Protein AF-A0A9D9XPL1-F1 (afdb_monomer)

Secondary structure (DSSP, 8-state):
--EEEEEEE--GGG-EEEEEEEE-TT-BTTSSS-SSSSEE-SSSEEEEEEEEEEE---EEEEEEE-TTS-EEEEEEEPPEEEEEE-SS-BSEEEEEEESSS-EEEEEEEEEEEEEEEEEE--TTSSS-EEEEEEEEESSEEEEEEEE-S-GGGEEEETTEEEE-----PEE--SS-EEE-TT--EEEEE-S--TT--TT-EEEEESPPPBTTB-HHHHSSEEEEEE-SSSEEEEE-SS--SS-EEE--S--EEEE-----EEEEEEEEEEE-S-EEEE--S--SEEEEEEEESSTT-EEEEEEEEE---

Solvent-accessible surface area (backbone atoms only — not comparable to full-atom values): 15849 Å² total; per-residue (Å²): 101,72,49,81,48,79,40,58,46,70,27,27,86,77,45,63,66,42,71,64,44,64,52,44,55,82,46,50,67,58,81,75,80,58,99,57,79,65,39,69,44,69,73,31,14,26,19,40,25,33,32,18,85,40,80,25,74,36,40,28,44,41,32,26,20,27,72,56,66,49,80,46,75,45,81,40,67,39,17,58,57,37,75,32,71,49,90,61,47,32,20,28,44,63,47,37,29,36,70,72,38,63,40,53,52,3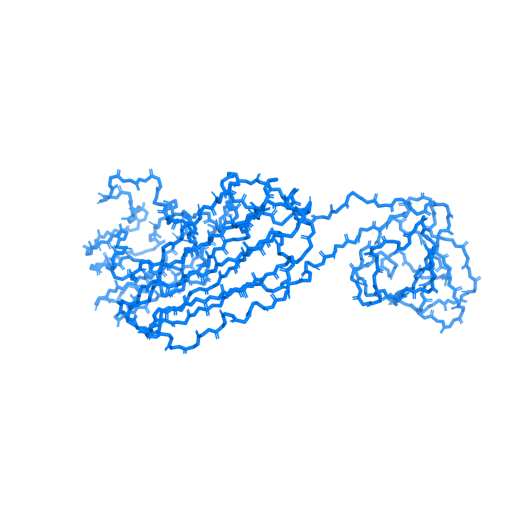3,30,31,28,35,33,49,40,34,37,34,63,56,45,77,49,74,74,87,39,92,70,38,43,42,37,39,40,37,45,39,42,53,39,28,29,39,40,36,34,30,25,66,54,76,66,82,54,37,48,73,52,79,102,34,46,30,79,53,83,61,62,78,70,42,72,37,44,70,38,29,34,36,3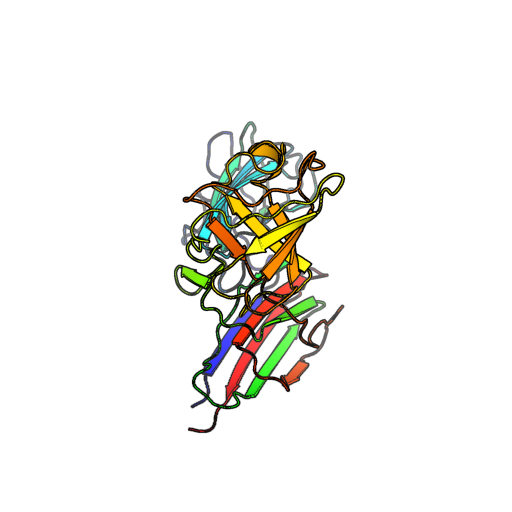6,37,55,78,32,34,54,34,39,36,45,39,90,56,37,83,94,65,54,66,67,43,52,33,36,36,39,59,37,41,61,37,22,82,28,50,34,81,32,57,39,38,78,35,51,32,41,65,75,49,69,36,31,34,31,34,66,42,74,46,56,16,76,28,73,33,74,25,18,44,65,64,21,27,41,33,54,53,84,71,74,70,66,43,76,43,100,46,67,39,78,66,34,60,56,65,47,77,45,73,53,91,55,73,58,32,28,38,29,36,43,40,35,38,82,41,92,61,14,31,39,37,40,37,41,38,40,38,39,82,125

Structure (mmCIF, N/CA/C/O backbone):
data_AF-A0A9D9XPL1-F1
#
_entry.id   AF-A0A9D9XPL1-F1
#
loop_
_atom_site.group_PDB
_atom_site.id
_atom_site.type_symbol
_atom_site.label_atom_id
_atom_site.label_alt_id
_atom_site.label_comp_id
_atom_site.label_asym_id
_atom_site.label_entity_id
_atom_site.label_seq_id
_atom_site.pdbx_PDB_ins_code
_atom_site.Cartn_x
_atom_site.Cartn_y
_atom_site.Cartn_z
_atom_site.occupancy
_atom_site.B_iso_or_equiv
_atom_site.auth_seq_id
_atom_site.auth_comp_id
_atom_site.auth_asym_id
_atom_site.auth_atom_id
_atom_site.pdbx_PDB_model_num
ATOM 1 N N . MET A 1 1 ? 25.646 -10.660 14.979 1.00 66.81 1 MET A N 1
ATOM 2 C CA . MET A 1 1 ? 24.755 -10.094 16.027 1.00 66.81 1 MET A CA 1
ATOM 3 C C . MET A 1 1 ? 23.323 -10.229 15.547 1.00 66.81 1 MET A C 1
ATOM 5 O O . MET A 1 1 ? 23.100 -10.023 14.360 1.00 66.81 1 MET A O 1
ATOM 9 N N . ALA A 1 2 ? 22.382 -10.589 16.422 1.00 79.19 2 ALA A N 1
ATOM 10 C CA . ALA A 1 2 ? 20.974 -10.707 16.048 1.00 79.19 2 ALA A CA 1
ATOM 11 C C . ALA A 1 2 ? 20.216 -9.400 16.334 1.00 79.19 2 ALA A C 1
ATOM 13 O O . ALA A 1 2 ? 20.458 -8.765 17.360 1.00 79.19 2 ALA A O 1
ATOM 14 N N . ARG A 1 3 ? 19.302 -9.005 15.442 1.00 85.81 3 ARG A N 1
ATOM 15 C CA . ARG A 1 3 ? 18.393 -7.862 15.637 1.00 85.81 3 ARG A CA 1
ATOM 16 C C . ARG A 1 3 ? 16.972 -8.387 15.807 1.00 85.81 3 ARG A C 1
ATOM 18 O O . ARG A 1 3 ? 16.485 -9.101 14.934 1.00 85.81 3 ARG A O 1
ATOM 25 N N . LEU A 1 4 ? 16.329 -8.014 16.912 1.00 87.00 4 LEU A N 1
ATOM 26 C CA . LEU A 1 4 ? 14.915 -8.279 17.169 1.00 87.00 4 LEU A CA 1
ATOM 27 C C . LEU A 1 4 ? 14.095 -7.025 16.861 1.00 87.00 4 LEU A C 1
ATOM 29 O O . LEU A 1 4 ? 14.448 -5.930 17.297 1.00 87.00 4 LEU A O 1
ATOM 33 N N . ILE A 1 5 ? 13.003 -7.195 16.124 1.00 88.62 5 ILE A N 1
ATOM 34 C CA . ILE A 1 5 ? 12.005 -6.157 15.859 1.00 88.62 5 ILE A CA 1
ATOM 35 C C . ILE A 1 5 ? 10.653 -6.733 16.268 1.00 88.62 5 ILE A C 1
ATOM 37 O O . ILE A 1 5 ? 10.295 -7.813 15.806 1.00 88.62 5 ILE A O 1
ATOM 41 N N . SER A 1 6 ? 9.916 -6.030 17.126 1.00 89.19 6 SER A N 1
ATOM 42 C CA . SER A 1 6 ? 8.613 -6.478 17.623 1.00 89.19 6 SER A CA 1
ATOM 43 C C . SER A 1 6 ? 7.533 -5.487 17.215 1.00 89.19 6 SER A C 1
ATOM 45 O O . SER A 1 6 ? 7.649 -4.299 17.503 1.00 89.19 6 SER A O 1
ATOM 47 N N . LEU A 1 7 ? 6.475 -5.985 16.581 1.00 88.44 7 LEU A N 1
ATOM 48 C CA . LEU A 1 7 ? 5.258 -5.233 16.294 1.00 88.44 7 LEU A CA 1
ATOM 49 C C . LEU A 1 7 ? 4.102 -5.834 17.082 1.00 88.44 7 LEU A C 1
ATOM 51 O O . LEU A 1 7 ? 4.024 -7.055 17.217 1.00 88.44 7 LEU A O 1
ATOM 55 N N . SER A 1 8 ? 3.182 -4.989 17.535 1.00 88.94 8 SER A N 1
ATOM 56 C CA . SER A 1 8 ? 2.002 -5.423 18.279 1.00 88.94 8 SER A CA 1
ATOM 57 C C . SER A 1 8 ? 0.742 -4.821 17.674 1.00 88.94 8 SER A C 1
ATOM 59 O O . SER A 1 8 ? 0.581 -3.604 17.632 1.00 88.94 8 SER A O 1
ATOM 61 N N . PHE A 1 9 ? -0.164 -5.692 17.258 1.00 88.00 9 PHE A N 1
ATOM 62 C CA . PHE A 1 9 ? -1.551 -5.396 16.964 1.00 88.00 9 PHE A CA 1
ATOM 63 C C . PHE A 1 9 ? -2.380 -5.756 18.202 1.00 88.00 9 PHE A C 1
ATOM 65 O O . PHE A 1 9 ? -2.567 -6.931 18.514 1.00 88.00 9 PHE A O 1
ATOM 72 N N . LEU A 1 10 ? -2.836 -4.744 18.939 1.00 85.62 10 LEU A N 1
ATOM 73 C CA . LEU A 1 10 ? -3.762 -4.914 20.059 1.00 85.62 10 LEU A CA 1
ATOM 74 C C . LEU A 1 10 ? -5.222 -4.962 19.572 1.00 85.62 10 LEU A C 1
ATOM 76 O O . LEU A 1 10 ? -5.498 -4.422 18.491 1.00 85.62 10 LEU A O 1
ATOM 80 N N . PRO A 1 11 ? -6.140 -5.565 20.349 1.00 80.31 11 PRO A N 1
ATOM 81 C CA . PRO A 1 11 ? -7.559 -5.592 20.015 1.00 80.31 11 PRO A CA 1
ATOM 82 C C . PRO A 1 11 ? -8.150 -4.189 19.864 1.00 80.31 11 PRO A C 1
ATOM 84 O O . PRO A 1 11 ? -7.800 -3.290 20.635 1.00 80.31 11 PRO A O 1
ATOM 87 N N . SER A 1 12 ? -9.077 -4.037 18.918 1.00 68.81 12 SER A N 1
ATOM 88 C CA . SER A 1 12 ? -9.796 -2.793 18.611 1.00 68.81 12 SER A CA 1
ATOM 89 C C . SER A 1 12 ? -10.396 -2.130 19.856 1.00 68.81 12 SER A C 1
ATOM 91 O O . SER A 1 12 ? -10.159 -0.946 20.100 1.00 68.81 12 SER A O 1
ATOM 93 N N . ASP A 1 13 ? -11.027 -2.927 20.722 1.00 59.16 13 ASP A N 1
ATOM 94 C CA . ASP A 1 13 ? -11.700 -2.470 21.949 1.00 59.16 13 ASP A CA 1
ATOM 95 C C . ASP A 1 13 ? -10.752 -1.969 23.054 1.00 59.16 13 ASP A C 1
ATOM 97 O O . ASP A 1 13 ? -11.192 -1.382 24.041 1.00 59.16 13 ASP A O 1
ATOM 101 N N . THR A 1 14 ? -9.441 -2.201 22.927 1.00 55.34 14 THR A N 1
ATOM 102 C CA . THR A 1 14 ? -8.451 -1.805 23.950 1.00 55.34 14 THR A CA 1
ATOM 103 C C . THR A 1 14 ? -7.756 -0.480 23.651 1.00 55.34 14 THR A C 1
ATOM 105 O O . THR A 1 14 ? -7.075 0.060 24.522 1.00 55.34 14 THR A O 1
ATOM 108 N N . GLN A 1 15 ? -7.930 0.071 22.446 1.00 65.44 15 GLN A N 1
ATOM 109 C CA . GLN A 1 15 ? -7.384 1.373 22.056 1.00 65.44 15 GLN A CA 1
ATOM 110 C C . GLN A 1 15 ? -8.519 2.374 21.843 1.00 65.44 15 GLN A C 1
ATOM 112 O O . GLN A 1 15 ? -8.726 2.882 20.743 1.00 65.44 15 GLN A O 1
ATOM 117 N N . LEU A 1 16 ? -9.274 2.627 22.912 1.00 71.38 16 LEU A N 1
ATOM 118 C CA . LEU A 1 16 ? -10.270 3.694 22.969 1.00 71.38 16 LEU A CA 1
ATOM 119 C C . LEU A 1 16 ? -9.561 5.052 22.940 1.00 71.38 16 LEU A C 1
ATOM 121 O O . LEU A 1 16 ? -8.743 5.356 23.807 1.00 71.38 16 LEU A O 1
ATOM 125 N N . LEU A 1 17 ? -9.887 5.865 21.938 1.00 76.69 17 LEU A N 1
ATOM 126 C CA . LEU A 1 17 ? -9.421 7.246 21.820 1.00 76.69 17 LEU A CA 1
ATOM 127 C C . LEU A 1 17 ? -10.316 8.188 22.635 1.00 76.69 17 LEU A C 1
ATOM 129 O O . LEU A 1 17 ? -9.829 9.148 23.229 1.00 76.69 17 LEU A O 1
ATOM 133 N N . ALA A 1 18 ? -11.619 7.905 22.669 1.00 79.38 18 ALA A N 1
ATOM 134 C CA . ALA A 1 18 ? -12.603 8.591 23.495 1.00 79.38 18 ALA A CA 1
ATOM 135 C C . ALA A 1 18 ? -13.774 7.644 23.793 1.00 79.38 18 ALA A C 1
ATOM 137 O O . ALA A 1 18 ? -14.140 6.835 22.945 1.00 79.38 18 ALA A O 1
ATOM 138 N N . SER A 1 19 ? -14.375 7.752 24.976 1.00 82.06 19 SER A N 1
ATOM 139 C CA . SER A 1 19 ? -15.518 6.930 25.385 1.00 82.06 19 SER A CA 1
ATOM 140 C C . SER A 1 19 ? -16.625 7.818 25.928 1.00 82.06 19 SER A C 1
ATOM 142 O O . SER A 1 19 ? -16.340 8.721 26.713 1.00 82.06 19 SER A O 1
ATOM 144 N N . GLU A 1 20 ? -17.864 7.533 25.520 1.00 81.00 20 GLU A N 1
ATOM 145 C CA . GLU A 1 20 ? -19.089 8.194 25.999 1.00 81.00 20 GLU A CA 1
ATOM 146 C C . GLU A 1 20 ? -19.027 9.730 25.927 1.00 81.00 20 GLU A C 1
ATOM 148 O O . GLU A 1 20 ? -19.534 10.450 26.788 1.00 81.00 20 GLU A O 1
ATOM 153 N N . VAL A 1 21 ? -18.385 10.259 24.884 1.00 82.12 21 VAL A N 1
ATOM 154 C CA . VAL A 1 21 ? -18.263 11.704 24.688 1.00 82.12 21 VAL A CA 1
ATOM 155 C C . VAL A 1 21 ? -19.546 12.273 24.099 1.00 82.12 21 VAL A C 1
ATOM 157 O O . VAL A 1 21 ? -20.186 11.680 23.229 1.00 82.12 21 VAL A O 1
ATOM 160 N N . SER A 1 22 ? -19.909 13.451 24.594 1.00 83.69 22 SER A N 1
ATOM 161 C CA . SER A 1 22 ? -21.023 14.250 24.095 1.00 83.69 22 SER A CA 1
ATOM 162 C C . SER A 1 22 ? -20.533 15.666 23.827 1.00 83.69 22 SER A C 1
ATOM 164 O O . SER A 1 22 ? -19.669 16.170 24.549 1.00 83.69 22 SER A O 1
ATOM 166 N N . GLY A 1 23 ? -21.072 16.318 22.808 1.00 79.62 23 GLY A N 1
ATOM 167 C CA . GLY A 1 23 ? -20.654 17.664 22.438 1.00 79.62 23 GLY A CA 1
ATOM 168 C C . GLY A 1 23 ? -21.496 18.246 21.318 1.00 79.62 23 GLY A C 1
ATOM 169 O O . GLY A 1 23 ? -22.445 17.616 20.863 1.00 79.62 23 GLY A O 1
ATOM 170 N N . SER A 1 24 ? -21.134 19.456 20.900 1.00 71.38 24 SER A N 1
ATOM 171 C CA . SER A 1 24 ? -21.801 20.232 19.853 1.00 71.38 24 SER A CA 1
ATOM 172 C C . SER A 1 24 ? -20.835 20.623 18.728 1.00 71.38 24 SER A C 1
ATOM 174 O O . SER A 1 24 ? -19.635 20.334 18.799 1.00 71.38 24 SER A O 1
ATOM 176 N N . SER A 1 25 ? -21.369 21.246 17.670 1.00 68.69 25 SER A N 1
ATOM 177 C CA . SER A 1 25 ? -20.612 21.719 16.496 1.00 68.69 25 SER A CA 1
ATOM 178 C C . SER A 1 25 ? -19.342 22.493 16.881 1.00 68.69 25 SER A C 1
ATOM 180 O O . SER A 1 25 ? -19.341 23.258 17.844 1.00 68.69 25 SER A O 1
ATOM 182 N N . ASP A 1 26 ? -18.273 22.309 16.101 1.00 65.62 26 ASP A N 1
ATOM 183 C CA . ASP A 1 26 ? -16.968 22.985 16.224 1.00 65.62 26 ASP A CA 1
ATOM 184 C C . ASP A 1 26 ? -16.177 22.730 17.521 1.00 65.62 26 ASP A C 1
ATOM 186 O O . ASP A 1 26 ? -15.115 23.325 17.725 1.00 65.62 26 ASP A O 1
ATOM 190 N N . ILE A 1 27 ? -16.620 21.800 18.378 1.00 62.69 27 ILE A N 1
ATOM 191 C CA . ILE A 1 27 ? -15.817 21.327 19.510 1.00 62.69 27 ILE A CA 1
ATOM 192 C C . ILE A 1 27 ? -15.079 20.037 19.112 1.00 62.69 27 ILE A C 1
ATOM 194 O O . ILE A 1 27 ? -15.717 19.023 18.807 1.00 62.69 27 ILE A O 1
ATOM 198 N N . PRO A 1 28 ? -13.733 20.025 19.124 1.00 64.12 28 PRO A N 1
ATOM 199 C CA . PRO A 1 28 ? -12.956 18.827 18.827 1.00 64.12 28 PRO A CA 1
ATOM 200 C C . PRO A 1 28 ? -13.217 17.720 19.858 1.00 64.12 28 PRO A C 1
ATOM 202 O O . PRO A 1 28 ? -12.931 17.879 21.044 1.00 64.12 28 PRO A O 1
ATOM 205 N N . VAL A 1 29 ? -13.699 16.568 19.382 1.00 69.44 29 VAL A N 1
ATOM 206 C CA . VAL A 1 29 ? -14.117 15.409 20.191 1.00 69.44 29 VAL A CA 1
ATOM 207 C C . VAL A 1 29 ? -12.955 14.838 21.015 1.00 69.44 29 VAL A C 1
ATOM 209 O O . VAL A 1 29 ? -13.127 14.439 22.163 1.00 69.44 29 VAL A O 1
ATOM 212 N N . ILE A 1 30 ? -11.744 14.825 20.445 1.00 61.34 30 ILE A N 1
ATOM 213 C CA . ILE A 1 30 ? -10.556 14.190 21.049 1.00 61.34 30 ILE A CA 1
ATOM 214 C C . ILE A 1 30 ? -9.681 15.169 21.858 1.00 61.34 30 ILE A C 1
ATOM 216 O O . ILE A 1 30 ? -8.801 14.736 22.597 1.00 61.34 30 ILE A O 1
ATOM 220 N N . LEU A 1 31 ? -9.948 16.481 21.834 1.00 54.22 31 LEU A N 1
ATOM 221 C CA . LEU A 1 31 ? -9.204 17.437 22.676 1.00 54.22 31 LEU A CA 1
ATOM 222 C C . LEU A 1 31 ? -9.684 17.464 24.138 1.00 54.22 31 LEU A C 1
ATOM 224 O O . LEU A 1 31 ? -9.012 18.052 24.981 1.00 54.22 31 LEU A O 1
ATOM 228 N N . ALA A 1 32 ? -10.815 16.827 24.458 1.00 47.34 32 ALA A N 1
ATOM 229 C CA . ALA A 1 32 ? -11.436 16.978 25.770 1.00 47.34 32 ALA A CA 1
ATOM 230 C C . ALA A 1 32 ? -10.943 15.995 26.852 1.00 47.34 32 ALA A C 1
ATOM 232 O O . ALA A 1 32 ? -11.032 16.352 28.021 1.00 47.34 32 ALA A O 1
ATOM 233 N N . ASN A 1 33 ? -10.435 14.791 26.523 1.00 47.62 33 ASN A N 1
ATOM 234 C CA . ASN A 1 33 ? -10.360 13.713 27.534 1.00 47.62 33 ASN A CA 1
ATOM 235 C C . ASN A 1 33 ? -9.172 12.718 27.493 1.00 47.62 33 ASN A C 1
ATOM 237 O O . ASN A 1 33 ? -9.220 11.729 28.222 1.00 47.62 33 ASN A O 1
ATOM 241 N N . SER A 1 34 ? -8.084 12.930 26.737 1.00 47.31 34 SER A N 1
ATOM 242 C CA . SER A 1 34 ? -6.899 12.044 26.845 1.00 47.31 34 SER A CA 1
ATOM 243 C C . SER A 1 34 ? -5.570 12.801 26.974 1.00 47.31 34 SER A C 1
ATOM 245 O O . SER A 1 34 ? -5.318 13.799 26.307 1.00 47.31 34 SER A O 1
ATOM 247 N N . ALA A 1 35 ? -4.703 12.329 27.878 1.00 46.66 35 ALA A N 1
ATOM 248 C CA . ALA A 1 35 ? -3.455 12.986 28.285 1.00 46.66 35 ALA A CA 1
ATOM 249 C C . ALA A 1 35 ? -2.285 12.822 27.287 1.00 46.66 35 ALA A C 1
ATOM 251 O O . ALA A 1 35 ? -1.136 13.107 27.622 1.00 46.66 35 ALA A O 1
ATOM 252 N N . SER A 1 36 ? -2.523 12.313 26.077 1.00 58.75 36 SER A N 1
ATOM 253 C CA . SER A 1 36 ? -1.469 12.045 25.090 1.00 58.75 36 SER A CA 1
ATOM 254 C C . SER A 1 36 ? -1.965 12.394 23.693 1.00 58.75 36 SER A C 1
ATOM 256 O O . SER A 1 36 ? -2.464 11.548 22.958 1.00 58.75 36 SER A O 1
ATOM 258 N N . TYR A 1 37 ? -1.848 13.680 23.372 1.00 66.44 37 TYR A N 1
ATOM 259 C CA . TYR A 1 37 ? -2.188 14.252 22.079 1.00 66.44 37 TYR A CA 1
ATOM 260 C C . TYR A 1 37 ? -0.914 14.773 21.388 1.00 66.44 37 TYR A C 1
ATOM 262 O O . TYR A 1 37 ? -0.142 15.484 22.041 1.00 66.44 37 TYR A O 1
ATOM 270 N N . PRO A 1 38 ? -0.680 14.485 20.093 1.00 78.31 38 PRO A N 1
ATOM 271 C CA . PRO A 1 38 ? -1.492 13.638 19.211 1.00 78.31 38 PRO A CA 1
ATOM 272 C C . PRO A 1 38 ? -1.496 12.170 19.662 1.00 78.31 38 PRO A C 1
ATOM 274 O O . PRO A 1 38 ? -0.532 11.700 20.269 1.00 78.31 38 PRO A O 1
ATOM 277 N N . PHE A 1 39 ? -2.574 11.443 19.355 1.00 83.94 39 PHE A N 1
ATOM 278 C CA . PHE A 1 39 ? -2.635 10.008 19.633 1.00 83.94 39 PHE A CA 1
ATOM 279 C C . PHE A 1 39 ? -1.799 9.261 18.592 1.00 83.94 39 PHE A C 1
ATOM 281 O O . PHE A 1 39 ? -1.938 9.506 17.392 1.00 83.94 39 PHE A O 1
ATOM 288 N N . VAL A 1 40 ? -0.939 8.344 19.035 1.00 86.62 40 VAL A N 1
ATOM 289 C CA . VAL A 1 40 ? -0.036 7.582 18.163 1.00 86.62 40 VAL A CA 1
ATOM 290 C C . VAL A 1 40 ? -0.350 6.100 18.286 1.00 86.62 40 VAL A C 1
ATOM 292 O O . VAL A 1 40 ? -0.293 5.543 19.381 1.00 86.62 40 VAL A O 1
ATOM 295 N N . PHE A 1 41 ? -0.615 5.449 17.157 1.00 85.50 41 PHE A N 1
ATOM 296 C CA . PHE A 1 41 ? -0.683 3.999 17.082 1.00 85.50 41 PHE A CA 1
ATOM 297 C C . PHE A 1 41 ? 0.737 3.431 16.996 1.00 85.50 41 PHE A C 1
ATOM 299 O O . PHE A 1 41 ? 1.423 3.617 15.990 1.00 85.50 41 PHE A O 1
ATOM 306 N N . PRO A 1 42 ? 1.239 2.737 18.030 1.00 79.12 42 PRO A N 1
ATOM 307 C CA . PRO A 1 42 ? 2.589 2.205 17.974 1.00 79.12 42 PRO A CA 1
ATOM 308 C C . PRO A 1 42 ? 2.669 1.103 16.911 1.00 79.12 42 PRO A C 1
ATOM 310 O O . PRO A 1 42 ? 1.926 0.123 16.957 1.00 79.12 42 PRO A O 1
ATOM 313 N N . ASN A 1 43 ? 3.639 1.228 16.003 1.00 80.81 43 ASN A N 1
ATOM 314 C CA . ASN A 1 43 ? 4.058 0.225 15.013 1.00 80.81 43 ASN A CA 1
ATOM 315 C C . ASN A 1 43 ? 3.117 -0.037 13.824 1.00 80.81 43 ASN A C 1
ATOM 317 O O . ASN A 1 43 ? 3.601 -0.539 12.809 1.00 80.81 43 ASN A O 1
ATOM 321 N N . MET A 1 44 ? 1.816 0.250 13.928 1.00 88.06 44 MET A N 1
ATOM 322 C CA . MET A 1 44 ? 0.839 -0.053 12.875 1.00 88.06 44 MET A CA 1
ATOM 323 C C . MET A 1 44 ? -0.169 1.081 12.707 1.00 88.06 44 MET A C 1
ATOM 325 O O . MET A 1 44 ? -0.808 1.462 13.683 1.00 88.06 44 MET A O 1
ATOM 329 N N . ALA A 1 45 ? -0.374 1.554 11.477 1.00 90.62 45 ALA A N 1
ATOM 330 C CA . ALA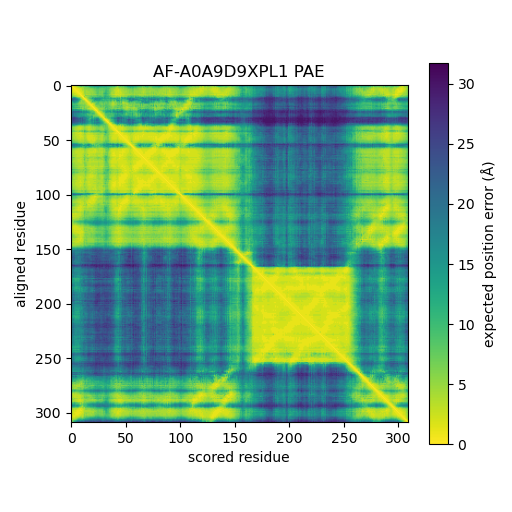 A 1 45 ? -1.505 2.420 11.168 1.00 90.62 45 ALA A CA 1
ATOM 331 C C . ALA A 1 45 ? -2.812 1.629 11.280 1.00 90.62 45 ALA A C 1
ATOM 333 O O . ALA A 1 45 ? -2.836 0.439 10.968 1.00 90.62 45 ALA A O 1
ATOM 334 N N . ARG A 1 46 ? -3.886 2.273 11.739 1.00 90.81 46 ARG A N 1
ATOM 335 C CA . ARG A 1 46 ? -5.189 1.653 12.010 1.00 90.81 46 ARG A CA 1
ATOM 336 C C . ARG A 1 46 ? -6.317 2.429 11.354 1.00 90.81 46 ARG A C 1
ATOM 338 O O . ARG A 1 46 ? -6.285 3.655 11.316 1.00 90.81 46 ARG A O 1
ATOM 345 N N . SER A 1 47 ? -7.347 1.723 10.900 1.00 91.81 47 SER A N 1
ATOM 346 C CA . SER A 1 47 ? -8.665 2.342 10.701 1.00 91.81 47 SER A CA 1
ATOM 347 C C . SER A 1 47 ? -9.202 2.893 12.029 1.00 91.81 47 SER A C 1
ATOM 349 O O . SER A 1 47 ? -8.814 2.409 13.093 1.00 91.81 47 SER A O 1
ATOM 351 N N . ILE A 1 48 ? -10.119 3.851 11.981 1.00 91.94 48 ILE A N 1
ATOM 352 C CA . ILE A 1 48 ? -10.821 4.414 13.138 1.00 91.94 48 ILE A CA 1
ATOM 353 C C . ILE A 1 48 ? -12.264 3.937 13.118 1.00 91.94 48 ILE A C 1
ATOM 355 O O . ILE A 1 48 ? -12.894 3.915 12.065 1.00 91.94 48 ILE A O 1
ATOM 359 N N . THR A 1 49 ? -12.794 3.577 14.281 1.00 92.12 49 THR A N 1
ATOM 360 C CA . THR A 1 49 ? -14.205 3.228 14.452 1.00 92.12 49 THR A CA 1
ATOM 361 C C . THR A 1 49 ? -14.902 4.259 15.314 1.00 92.12 49 THR A C 1
ATOM 363 O O . THR A 1 49 ? -14.358 4.688 16.333 1.00 92.12 49 THR A O 1
ATOM 366 N N . MET A 1 50 ? -16.128 4.610 14.941 1.00 91.19 50 MET A N 1
ATOM 367 C CA . MET A 1 50 ? -17.036 5.367 15.796 1.00 91.19 50 MET A CA 1
ATOM 368 C C . MET A 1 50 ? -18.303 4.560 16.017 1.00 91.19 50 MET A C 1
ATOM 370 O O . MET A 1 50 ? -18.853 3.999 15.074 1.00 91.19 50 MET A O 1
ATOM 374 N N . SER A 1 51 ? -18.766 4.507 17.258 1.00 91.06 51 SER A N 1
ATOM 375 C CA . SER A 1 51 ? -20.026 3.865 17.621 1.00 91.06 51 SER A CA 1
ATOM 376 C C . SER A 1 51 ? -20.827 4.775 18.537 1.00 91.06 51 SER A C 1
ATOM 378 O O . SER A 1 51 ? -20.262 5.532 19.325 1.00 91.06 51 SER A O 1
ATOM 380 N N . SER A 1 52 ? -22.146 4.735 18.408 1.00 89.56 52 SER A N 1
ATOM 381 C CA . SER A 1 52 ? -23.059 5.387 19.341 1.00 89.56 52 SER A CA 1
ATOM 382 C C . SER A 1 52 ? -24.383 4.628 19.352 1.00 89.56 52 SER A C 1
ATOM 384 O O . SER A 1 52 ? -24.812 4.173 18.288 1.00 89.56 52 SER A O 1
ATOM 386 N N . PRO A 1 53 ? -25.033 4.480 20.521 1.00 86.44 53 PRO A N 1
ATOM 387 C CA . PRO A 1 53 ? -26.406 3.987 20.596 1.00 86.44 53 PRO A CA 1
ATOM 388 C C . PRO A 1 53 ? -27.430 5.004 20.062 1.00 86.44 53 PRO A C 1
ATOM 390 O O . PRO A 1 53 ? -28.577 4.636 19.819 1.00 86.44 53 PRO A O 1
ATOM 393 N N . ASP A 1 54 ? -27.030 6.266 19.885 1.00 82.81 54 ASP A N 1
ATOM 394 C CA . ASP A 1 54 ? -27.889 7.348 19.416 1.00 82.81 54 ASP A CA 1
ATOM 395 C C . ASP A 1 54 ? -27.720 7.592 17.905 1.00 82.81 54 ASP A C 1
ATOM 397 O O . ASP A 1 54 ? -26.773 7.128 17.258 1.00 82.81 54 ASP A O 1
ATOM 401 N N . ASN A 1 55 ? -28.654 8.350 17.330 1.00 74.81 55 ASN A N 1
ATOM 402 C CA . ASN A 1 55 ? -28.616 8.742 15.924 1.00 74.81 55 ASN A CA 1
ATOM 403 C C . ASN A 1 55 ? -27.661 9.930 15.723 1.00 74.81 55 ASN A C 1
ATOM 405 O O . ASN A 1 55 ? -28.101 11.078 15.656 1.00 74.81 55 ASN A O 1
ATOM 409 N N . ASN A 1 56 ? -26.362 9.662 15.596 1.00 75.56 56 ASN A N 1
ATOM 410 C CA . ASN A 1 56 ? -25.354 10.668 15.263 1.00 75.56 56 ASN A CA 1
ATOM 411 C C . ASN A 1 56 ? -25.053 10.653 13.752 1.00 75.56 56 ASN A C 1
ATOM 413 O O . ASN A 1 56 ? -23.939 10.351 13.333 1.00 75.56 56 ASN A O 1
ATOM 417 N N . ASP A 1 57 ? -26.034 11.033 12.923 1.00 79.69 57 ASP A N 1
ATOM 418 C CA . ASP A 1 57 ? -25.881 11.181 11.457 1.00 79.69 57 ASP A CA 1
ATOM 419 C C . ASP A 1 57 ? -24.953 12.352 11.040 1.00 79.69 57 ASP A C 1
ATOM 421 O O . ASP A 1 57 ? -24.853 12.703 9.861 1.00 79.69 57 ASP A O 1
ATOM 425 N N . SER A 1 58 ? -24.280 12.994 11.996 1.00 85.88 58 SER A N 1
ATOM 426 C CA . SER A 1 58 ? -23.334 14.088 11.775 1.00 85.88 58 SER A CA 1
ATOM 427 C C . SER A 1 58 ? -22.111 13.603 11.016 1.00 85.88 58 SER A C 1
ATOM 429 O O . SER A 1 58 ? -21.569 12.545 11.309 1.00 85.88 58 SER A O 1
ATOM 431 N N . ASN A 1 59 ? -21.585 14.418 10.109 1.00 91.00 59 ASN A N 1
ATOM 432 C CA . ASN A 1 59 ? -20.272 14.146 9.537 1.00 91.00 59 ASN A CA 1
ATOM 433 C C . ASN A 1 59 ? -19.165 14.550 10.518 1.00 91.00 59 ASN A C 1
ATOM 435 O O . ASN A 1 59 ? -19.237 15.615 11.129 1.00 91.00 59 ASN A O 1
ATOM 439 N N . PHE A 1 60 ? -18.119 13.736 10.608 1.00 91.38 60 PHE A N 1
ATOM 440 C CA . PHE A 1 60 ? -16.916 13.999 11.387 1.00 91.38 60 PHE A CA 1
ATOM 441 C C . PHE A 1 60 ? -15.721 14.163 10.454 1.00 91.38 60 PHE A C 1
ATOM 443 O O . PHE A 1 60 ? -15.521 13.327 9.574 1.00 91.38 60 PHE A O 1
ATOM 450 N N . LEU A 1 61 ? -14.899 15.200 10.649 1.00 92.31 61 LEU A N 1
ATOM 451 C CA . LEU A 1 61 ? -13.585 15.246 10.008 1.00 92.31 61 LEU A CA 1
ATOM 452 C C . LEU A 1 61 ? -12.549 14.588 10.915 1.00 92.31 61 LEU A C 1
ATOM 454 O O . LEU A 1 61 ? -12.349 15.024 12.047 1.00 92.31 61 LEU A O 1
ATOM 458 N N . ILE A 1 62 ? -11.865 13.583 10.381 1.00 92.69 62 ILE A N 1
ATOM 459 C CA . ILE A 1 62 ? -10.714 12.916 10.979 1.00 92.69 62 ILE A CA 1
ATOM 460 C C . ILE A 1 62 ? -9.454 13.429 10.282 1.00 92.69 62 ILE A C 1
ATOM 462 O O . ILE A 1 62 ? -9.289 13.255 9.074 1.00 92.69 62 ILE A O 1
ATOM 466 N N . SER A 1 63 ? -8.551 14.029 11.047 1.00 91.81 63 SER A N 1
ATOM 467 C CA . SER A 1 63 ? -7.255 14.522 10.589 1.00 91.81 63 SER A CA 1
ATOM 468 C C . SER A 1 63 ? -6.132 13.784 11.294 1.00 91.81 63 SER A C 1
ATOM 470 O O . SER A 1 63 ? -6.150 13.612 12.513 1.00 91.81 63 SER A O 1
ATOM 472 N N . GLY A 1 64 ? -5.106 13.393 10.552 1.00 91.12 64 GLY A N 1
ATOM 473 C CA . GLY A 1 64 ? -3.983 12.660 11.115 1.00 91.12 64 GLY A CA 1
ATOM 474 C C . GLY A 1 64 ? -2.866 12.446 10.114 1.00 91.12 64 GLY A C 1
ATOM 475 O O . GLY A 1 64 ? -2.809 13.115 9.082 1.00 91.12 64 GLY A O 1
ATOM 476 N N . THR A 1 65 ? -1.980 11.504 10.412 1.00 86.88 65 THR A N 1
ATOM 477 C CA . THR A 1 65 ? -0.984 11.041 9.444 1.00 86.88 65 THR A CA 1
ATOM 478 C C . THR A 1 65 ? -1.183 9.575 9.106 1.00 86.88 65 THR A C 1
ATOM 480 O O . THR A 1 65 ? -1.530 8.780 9.978 1.00 86.88 65 THR A O 1
ATOM 483 N N . ASP A 1 66 ? -0.931 9.210 7.853 1.00 86.69 66 ASP A N 1
ATOM 484 C CA . ASP A 1 66 ? -0.906 7.817 7.399 1.00 86.69 66 ASP A CA 1
ATOM 485 C C . ASP A 1 66 ? 0.332 7.067 7.939 1.00 86.69 66 ASP A C 1
ATOM 487 O O . ASP A 1 66 ? 1.162 7.633 8.667 1.00 86.69 66 ASP A O 1
ATOM 491 N N . GLN A 1 67 ? 0.501 5.789 7.567 1.00 78.50 67 GLN A N 1
ATOM 492 C CA . GLN A 1 67 ? 1.699 5.031 7.944 1.00 78.50 67 GLN A CA 1
ATOM 493 C C . GLN A 1 67 ? 3.006 5.731 7.539 1.00 78.50 67 GLN A C 1
ATOM 495 O O . GLN A 1 67 ? 3.998 5.595 8.248 1.00 78.50 67 GLN A O 1
ATOM 500 N N . PHE A 1 68 ? 3.009 6.499 6.444 1.00 76.38 68 PHE A N 1
ATOM 501 C CA . PHE A 1 68 ? 4.161 7.203 5.869 1.00 76.38 68 PHE A CA 1
ATOM 502 C C . PHE A 1 68 ? 4.425 8.588 6.464 1.00 76.38 68 PHE A C 1
ATOM 504 O O . PHE A 1 68 ? 5.393 9.236 6.067 1.00 76.38 68 PHE A O 1
ATOM 511 N N . GLY A 1 69 ? 3.606 9.033 7.417 1.00 81.06 69 GLY A N 1
ATOM 512 C CA . GLY A 1 69 ? 3.712 10.368 7.993 1.00 81.06 69 GLY A CA 1
ATOM 513 C C . GLY A 1 69 ? 3.136 11.467 7.098 1.00 81.06 69 GLY A C 1
ATOM 514 O O . GLY A 1 69 ? 3.273 12.641 7.438 1.00 81.06 69 GLY A O 1
ATOM 515 N N . ASN A 1 70 ? 2.487 11.126 5.978 1.00 80.12 70 ASN A N 1
ATOM 516 C CA . ASN A 1 70 ? 1.779 12.118 5.179 1.00 80.12 70 ASN A CA 1
ATOM 517 C C . ASN A 1 70 ? 0.516 12.535 5.923 1.00 80.12 70 ASN A C 1
ATOM 519 O O . ASN A 1 70 ? -0.209 11.689 6.447 1.00 80.12 70 ASN A O 1
ATOM 523 N N . PHE A 1 71 ? 0.237 13.834 5.937 1.00 84.19 71 PHE A N 1
ATOM 524 C CA . PHE A 1 71 ? -0.999 14.341 6.508 1.00 84.19 71 PHE A CA 1
ATOM 525 C C . PHE A 1 71 ? -2.191 13.962 5.623 1.00 84.19 71 PHE A C 1
ATOM 527 O O . PHE A 1 71 ? -2.166 14.203 4.414 1.00 84.19 71 PHE A O 1
ATOM 534 N N . ILE A 1 72 ? -3.228 13.386 6.227 1.00 90.44 72 ILE A N 1
ATOM 535 C CA . ILE A 1 72 ? -4.447 12.942 5.548 1.00 90.44 72 ILE A CA 1
ATOM 536 C C . ILE A 1 72 ? -5.690 13.369 6.332 1.00 90.44 72 ILE A C 1
ATOM 538 O O . ILE A 1 72 ? -5.675 13.455 7.562 1.00 90.44 72 ILE A O 1
ATO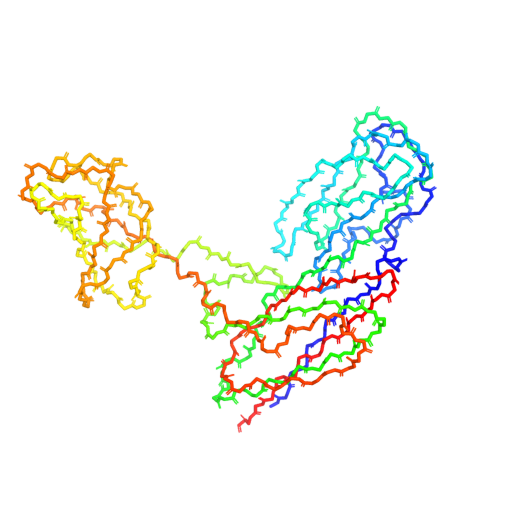M 542 N N . ASN A 1 73 ? -6.770 13.616 5.591 1.00 93.25 73 ASN A N 1
ATOM 543 C CA . ASN A 1 73 ? -8.073 14.012 6.111 1.00 93.25 73 ASN A CA 1
ATOM 544 C C . ASN A 1 73 ? -9.165 13.101 5.545 1.00 93.25 73 ASN A C 1
ATOM 546 O O . ASN A 1 73 ? -9.129 12.754 4.366 1.00 93.25 73 ASN A O 1
ATOM 550 N N . GLU A 1 74 ? -10.163 12.781 6.361 1.00 95.06 74 GLU A N 1
ATOM 551 C CA . GLU A 1 74 ? -11.352 12.032 5.953 1.00 95.06 74 GLU A CA 1
ATOM 552 C C . GLU A 1 74 ? -12.598 12.654 6.564 1.00 95.06 74 GLU A C 1
ATOM 554 O O . GLU A 1 74 ? -12.627 12.909 7.765 1.00 95.06 74 GLU A O 1
ATOM 559 N N . ILE A 1 75 ? -13.629 12.878 5.747 1.00 94.69 75 ILE A N 1
ATOM 560 C CA . ILE A 1 75 ? -14.974 13.160 6.250 1.00 94.69 75 ILE A CA 1
ATOM 561 C C . ILE A 1 75 ? -15.698 11.822 6.341 1.00 94.69 75 ILE A C 1
ATOM 563 O O . ILE A 1 75 ? -15.979 11.204 5.316 1.00 94.69 75 ILE A O 1
ATOM 567 N N . MET A 1 76 ? -15.997 11.391 7.560 1.00 93.31 76 MET A N 1
ATOM 568 C CA . MET A 1 76 ? -16.705 10.151 7.839 1.00 93.31 76 MET A CA 1
ATOM 569 C C . MET A 1 76 ? -18.098 10.478 8.370 1.00 93.31 76 MET A C 1
ATOM 571 O O . MET A 1 76 ? -18.235 11.284 9.291 1.00 93.31 76 MET A O 1
ATOM 575 N N . GLN A 1 77 ? -19.135 9.862 7.804 1.00 92.94 77 GLN A N 1
ATOM 576 C CA . GLN A 1 77 ? -20.470 9.946 8.392 1.00 92.94 77 GLN A CA 1
ATOM 577 C C . GLN A 1 77 ? -20.446 9.279 9.769 1.00 92.94 77 GLN A C 1
ATOM 579 O O . GLN A 1 77 ? -19.892 8.192 9.924 1.00 92.94 77 GLN A O 1
ATOM 584 N N . GLY A 1 78 ? -21.013 9.948 10.763 1.00 89.94 78 GLY A N 1
ATOM 585 C CA . GLY A 1 78 ? -21.104 9.462 12.126 1.00 89.94 78 GLY A CA 1
ATOM 586 C C . GLY A 1 78 ? -22.033 8.255 12.270 1.00 89.94 78 GLY A C 1
ATOM 587 O O . GLY A 1 78 ? -22.793 7.923 11.355 1.00 89.94 78 GLY A O 1
ATOM 588 N N . PRO A 1 79 ? -21.953 7.564 13.417 1.00 91.38 79 PRO A N 1
ATOM 589 C CA . PRO A 1 79 ? -22.762 6.386 13.676 1.00 91.38 79 PRO A CA 1
ATOM 590 C C . PRO A 1 79 ? -24.235 6.734 13.917 1.00 91.38 79 PRO A C 1
ATOM 592 O O . PRO A 1 79 ? -24.551 7.644 14.674 1.00 91.38 79 PRO A O 1
ATOM 595 N N . ASN A 1 80 ? -25.145 5.944 13.354 1.00 90.69 80 ASN A N 1
ATOM 596 C CA . ASN A 1 80 ? -26.589 6.069 13.556 1.00 90.69 80 ASN A CA 1
ATOM 597 C C . ASN A 1 80 ? -27.134 4.770 14.151 1.00 90.69 80 ASN A C 1
ATOM 599 O O . ASN A 1 80 ? -27.566 3.876 13.418 1.00 90.69 80 ASN A O 1
ATOM 603 N N . ASN A 1 81 ? -27.003 4.632 15.475 1.00 89.38 81 ASN A N 1
ATOM 604 C CA . ASN A 1 81 ? -27.246 3.380 16.197 1.00 89.38 81 ASN A CA 1
ATOM 605 C C . ASN A 1 81 ? -26.482 2.180 15.589 1.00 89.38 81 ASN A C 1
ATOM 607 O O . ASN A 1 81 ? -27.011 1.081 15.398 1.00 89.38 81 ASN A O 1
ATOM 611 N N . ASN A 1 82 ? -25.233 2.422 15.195 1.00 90.12 82 ASN A N 1
ATOM 612 C CA . ASN A 1 82 ? -24.354 1.439 14.573 1.00 90.12 82 ASN A CA 1
ATOM 613 C C . ASN A 1 82 ? -22.879 1.764 14.861 1.00 90.12 82 ASN A C 1
ATOM 615 O O . ASN A 1 82 ? -22.558 2.693 15.605 1.00 90.12 82 ASN A O 1
ATOM 619 N N . THR A 1 83 ? -21.985 0.978 14.262 1.00 90.94 83 THR A N 1
ATOM 620 C CA . THR A 1 83 ? -20.554 1.279 14.202 1.00 90.94 83 THR A CA 1
ATOM 621 C C . THR A 1 83 ? -20.186 1.627 12.768 1.00 90.94 83 THR A C 1
ATOM 623 O O . THR A 1 83 ? -20.477 0.865 11.846 1.00 90.94 83 THR A O 1
ATOM 626 N N . VAL A 1 84 ? -19.508 2.754 12.589 1.00 93.06 84 VAL A N 1
ATOM 627 C CA . VAL A 1 84 ? -18.915 3.186 11.320 1.00 93.06 84 VAL A CA 1
ATOM 628 C C . VAL A 1 84 ? -17.397 3.055 11.394 1.00 93.06 84 VAL A C 1
ATOM 630 O O . VAL A 1 84 ? -16.810 3.161 12.472 1.00 93.06 84 VAL A O 1
ATOM 633 N N . THR A 1 85 ? -16.759 2.782 10.255 1.00 93.12 85 THR A N 1
ATOM 634 C CA . THR A 1 85 ? -15.305 2.592 10.148 1.00 93.12 85 THR A CA 1
ATOM 635 C C . THR A 1 85 ? -14.747 3.489 9.055 1.00 93.12 85 THR A C 1
ATOM 637 O O . THR A 1 85 ? -15.332 3.571 7.975 1.00 93.12 85 THR A O 1
ATOM 640 N N . SER A 1 86 ? -13.613 4.126 9.330 1.00 94.31 86 SER A N 1
ATOM 641 C CA . SER A 1 86 ? -12.912 4.967 8.367 1.00 94.31 86 SER A CA 1
ATOM 642 C C . SER A 1 86 ? -12.372 4.146 7.195 1.00 94.31 86 SER A C 1
ATOM 644 O O . SER A 1 86 ? -11.963 2.992 7.351 1.00 94.31 86 SER A O 1
ATOM 646 N N . VAL A 1 87 ? -12.325 4.761 6.016 1.00 92.81 87 VAL A N 1
ATOM 647 C CA . VAL A 1 87 ? -11.692 4.183 4.824 1.00 92.81 87 VAL A CA 1
ATOM 648 C C . VAL A 1 87 ? -10.173 4.299 4.924 1.00 92.81 87 VAL A C 1
ATOM 650 O O . VAL A 1 87 ? -9.451 3.370 4.553 1.00 92.81 87 VAL A O 1
ATOM 653 N N . ASN A 1 88 ? -9.673 5.421 5.448 1.00 92.12 88 ASN A N 1
ATOM 654 C CA . ASN A 1 88 ? -8.245 5.628 5.628 1.00 92.12 88 ASN A CA 1
ATOM 655 C C . ASN A 1 88 ? -7.730 4.956 6.903 1.00 92.12 88 ASN A C 1
ATOM 657 O O . ASN A 1 88 ? -8.464 4.739 7.871 1.00 92.12 88 ASN A O 1
ATOM 661 N N . GLN A 1 89 ? -6.428 4.666 6.909 1.00 92.12 89 GLN A N 1
ATOM 662 C CA . GLN A 1 89 ? -5.706 4.199 8.087 1.00 92.12 89 GLN A CA 1
ATOM 663 C C . GLN A 1 89 ? -4.734 5.269 8.570 1.00 92.12 89 GLN A C 1
ATOM 665 O O . GLN A 1 89 ? -4.043 5.910 7.778 1.00 92.12 89 GLN A O 1
ATOM 670 N N . TYR A 1 90 ? -4.659 5.419 9.884 1.00 91.31 90 TYR A N 1
ATOM 671 C CA . TYR A 1 90 ? -3.926 6.474 10.554 1.00 91.31 90 TYR A CA 1
ATOM 672 C C . TYR A 1 90 ? -2.860 5.875 11.460 1.00 91.31 90 TYR A C 1
ATOM 674 O O . TYR A 1 90 ? -3.130 4.968 12.241 1.00 91.31 90 TYR A O 1
ATOM 682 N N . ASN A 1 91 ? -1.643 6.391 11.367 1.00 89.19 91 ASN A N 1
ATOM 683 C CA . ASN A 1 91 ? -0.564 6.143 12.319 1.00 89.19 91 ASN A CA 1
ATOM 684 C C . ASN A 1 91 ? -0.633 7.130 13.485 1.00 89.19 91 ASN A C 1
ATOM 686 O O . ASN A 1 91 ? -0.391 6.772 14.635 1.00 89.19 91 ASN A O 1
ATOM 690 N N . THR A 1 92 ? -1.011 8.376 13.191 1.00 89.50 92 THR A N 1
ATOM 691 C CA . THR A 1 92 ? -1.334 9.365 14.218 1.00 89.50 92 THR A CA 1
ATOM 692 C C . THR A 1 92 ? -2.703 9.961 13.960 1.00 89.50 92 THR A C 1
ATOM 694 O O . THR A 1 92 ? -3.066 10.212 12.810 1.00 89.50 92 THR A O 1
ATOM 697 N N . ILE A 1 93 ? -3.452 10.200 15.030 1.00 90.38 93 ILE A N 1
ATOM 698 C CA . ILE A 1 93 ? -4.656 11.020 14.989 1.00 90.38 93 ILE A CA 1
ATOM 699 C C . ILE A 1 93 ? -4.292 12.372 15.570 1.00 90.38 93 ILE A C 1
ATOM 701 O O . ILE A 1 93 ? -3.931 12.495 16.744 1.00 90.38 93 ILE A O 1
ATOM 705 N N . VAL A 1 94 ? -4.378 13.375 14.701 1.00 88.88 94 VAL A N 1
ATOM 706 C CA . VAL A 1 94 ? -4.307 14.771 15.089 1.00 88.88 94 VAL A CA 1
ATOM 707 C C . VAL A 1 94 ? -5.686 15.136 15.599 1.00 88.88 94 VAL A C 1
ATOM 709 O O . VAL A 1 94 ? -5.852 15.181 16.795 1.00 88.88 94 VAL A O 1
ATOM 712 N N . SER A 1 95 ? -6.731 15.314 14.804 1.00 87.69 95 SER A N 1
ATOM 713 C CA . SER A 1 95 ? -8.030 15.748 15.346 1.00 87.69 95 SER A CA 1
ATOM 714 C C . SER A 1 95 ? -9.198 14.922 14.838 1.00 87.69 95 SER A C 1
ATOM 716 O O . SER A 1 95 ? -9.137 14.317 13.774 1.00 87.69 95 SER A O 1
ATOM 718 N N . ILE A 1 96 ? -10.273 14.917 15.627 1.00 89.31 96 ILE A N 1
ATOM 719 C CA . ILE A 1 96 ? -11.601 14.486 15.197 1.00 89.31 96 ILE A CA 1
ATOM 720 C C . ILE A 1 96 ? -12.601 15.538 15.668 1.00 89.31 96 ILE A C 1
ATOM 722 O O . ILE A 1 96 ? -12.614 15.870 16.855 1.00 89.31 96 ILE A O 1
ATOM 726 N N . TYR A 1 97 ? -13.414 16.074 14.759 1.00 87.25 97 TYR A N 1
ATOM 727 C CA . TYR A 1 97 ? -14.443 17.069 15.076 1.00 87.25 97 TYR A CA 1
ATOM 728 C C . TYR A 1 97 ? -15.745 16.809 14.318 1.00 87.25 97 TYR A C 1
ATOM 730 O O . TYR A 1 97 ? -15.712 16.364 13.174 1.00 87.25 97 TYR A O 1
ATOM 738 N N . SER A 1 98 ? -16.880 17.090 14.967 1.00 87.38 98 SER A N 1
ATOM 739 C CA . SER A 1 98 ? -18.204 17.091 14.324 1.00 87.38 98 SER A CA 1
ATOM 740 C C . SER A 1 98 ? -18.353 18.336 13.449 1.00 87.38 98 SER A C 1
ATOM 742 O O . SER A 1 98 ? -17.941 19.423 13.855 1.00 87.38 98 SER A O 1
ATOM 744 N N . LEU A 1 99 ? -18.939 18.183 12.258 1.00 85.44 99 LEU A N 1
ATOM 745 C CA . LEU A 1 99 ? -19.083 19.259 11.273 1.00 85.44 99 LEU A CA 1
ATOM 746 C C . LEU A 1 99 ? -20.374 20.072 11.393 1.00 85.44 99 LEU A C 1
ATOM 748 O O . LEU A 1 99 ? -20.407 21.175 10.856 1.00 85.44 99 LEU A O 1
ATOM 752 N N . ILE A 1 100 ? -21.449 19.542 11.992 1.00 71.69 100 ILE A N 1
ATOM 753 C CA . ILE A 1 100 ? -22.769 20.201 11.891 1.00 71.69 100 ILE A CA 1
ATOM 754 C C . ILE A 1 100 ? -23.746 19.985 13.052 1.00 71.69 100 ILE A C 1
ATOM 756 O O . ILE A 1 100 ? -24.654 20.802 13.194 1.00 71.69 100 ILE A O 1
ATOM 760 N N . THR A 1 101 ? -23.635 18.932 13.870 1.00 74.44 101 THR A N 1
ATOM 761 C CA . THR A 1 101 ? -24.619 18.704 14.946 1.00 74.44 101 THR A CA 1
ATOM 762 C C . THR A 1 101 ? -23.995 18.230 16.243 1.00 74.44 101 THR A C 1
ATOM 764 O O . THR A 1 101 ? -22.837 17.797 16.294 1.00 74.44 101 THR A O 1
ATOM 767 N N . ASP A 1 102 ? -24.826 18.300 17.279 1.00 82.50 102 ASP A N 1
ATOM 768 C CA . ASP A 1 102 ? -24.591 17.643 18.549 1.00 82.50 102 ASP A CA 1
ATOM 769 C C . ASP A 1 102 ? -24.454 16.134 18.353 1.00 82.50 102 ASP A C 1
ATOM 771 O O . ASP A 1 102 ? -25.058 15.550 17.447 1.00 82.50 102 ASP A O 1
ATOM 775 N N . TYR A 1 103 ? -23.635 15.535 19.207 1.00 85.75 103 TYR A N 1
ATOM 776 C CA . TYR A 1 103 ? -23.461 14.099 19.324 1.00 85.75 103 TYR A CA 1
ATOM 777 C C . TYR A 1 103 ? -23.558 13.711 20.794 1.00 85.75 1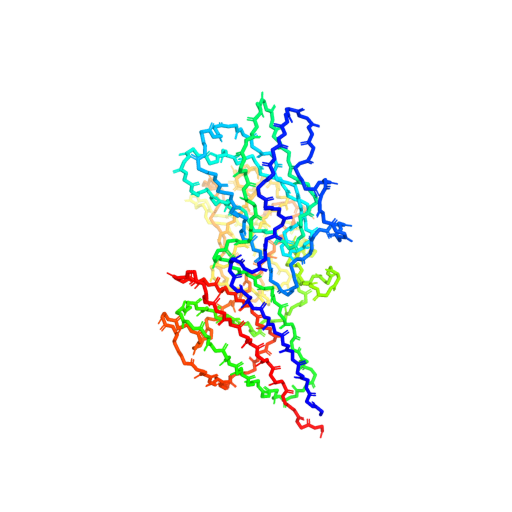03 TYR A C 1
ATOM 779 O O . TYR A 1 103 ? -23.091 14.438 21.676 1.00 85.75 103 TYR A O 1
ATOM 787 N N . THR A 1 104 ? -24.144 12.551 21.057 1.00 86.44 104 THR A N 1
ATOM 788 C CA . THR A 1 104 ? -24.231 11.970 22.400 1.00 86.44 104 THR A CA 1
ATOM 789 C C . THR A 1 104 ? -23.732 10.537 22.394 1.00 86.44 104 THR A C 1
ATOM 791 O O . THR A 1 104 ? -23.793 9.839 21.375 1.00 86.44 104 THR A O 1
ATOM 794 N N . ASN A 1 105 ? -23.191 10.110 23.538 1.00 86.75 105 ASN A N 1
ATOM 795 C CA . ASN A 1 105 ? -22.745 8.734 23.775 1.00 86.75 105 ASN A CA 1
ATOM 796 C C . ASN A 1 105 ? -21.814 8.190 22.674 1.00 86.75 105 ASN A C 1
ATOM 798 O O . ASN A 1 105 ? -21.869 7.012 22.322 1.00 86.75 105 ASN A O 1
ATOM 802 N N . LEU A 1 106 ? -20.979 9.055 22.095 1.00 88.12 106 LEU A N 1
ATOM 803 C CA . LEU A 1 106 ? -20.063 8.678 21.029 1.00 88.12 106 LEU A CA 1
ATOM 804 C C . LEU A 1 106 ? -18.843 7.977 21.635 1.00 88.12 106 LEU A C 1
ATOM 806 O O . LEU A 1 106 ? -18.204 8.485 22.556 1.00 88.12 106 LEU A O 1
ATOM 810 N N . SER A 1 107 ? -18.503 6.813 21.099 1.00 89.38 107 SER A N 1
ATOM 811 C CA . SER A 1 107 ? -17.283 6.078 21.410 1.00 89.38 107 SER A CA 1
ATOM 812 C C . SER A 1 107 ? -16.405 6.020 20.168 1.00 89.38 107 SER A C 1
ATOM 814 O O . SER A 1 107 ? -16.878 5.678 19.083 1.00 89.38 107 SER A O 1
ATOM 816 N N . ILE A 1 108 ? -15.131 6.377 20.325 1.00 88.88 108 ILE A N 1
ATOM 817 C CA . ILE A 1 108 ? -14.132 6.398 19.260 1.00 88.88 108 ILE A CA 1
ATOM 818 C C . ILE A 1 108 ? -13.005 5.444 19.634 1.00 88.88 108 ILE A C 1
ATOM 820 O O . ILE A 1 108 ? -12.382 5.584 20.688 1.00 88.88 108 ILE A O 1
ATOM 824 N N . GLY A 1 109 ? -12.709 4.508 18.741 1.00 88.69 109 GLY A N 1
ATOM 825 C CA . GLY A 1 109 ? -11.693 3.482 18.936 1.00 88.69 109 GLY A CA 1
ATOM 826 C C . GLY A 1 109 ? -10.870 3.220 17.682 1.00 88.69 109 GLY A C 1
ATOM 827 O O . GLY A 1 109 ? -11.078 3.821 16.625 1.00 88.69 109 GLY A O 1
ATOM 828 N N . SER A 1 110 ? -9.918 2.304 17.811 1.00 88.81 110 SER A N 1
ATOM 829 C CA . SER A 1 110 ? -9.208 1.734 16.669 1.00 88.81 110 SER A CA 1
ATOM 830 C C . SER A 1 110 ? -10.032 0.619 16.030 1.00 88.81 110 SER A C 1
ATOM 832 O O . SER A 1 110 ? -10.613 -0.195 16.740 1.00 88.81 110 SER A O 1
ATOM 834 N N . GLY A 1 111 ? -10.041 0.546 14.705 1.00 89.19 111 GLY A N 1
ATOM 835 C CA . GLY A 1 111 ? -10.703 -0.524 13.973 1.00 89.19 111 GLY A CA 1
ATOM 836 C C . GLY A 1 111 ? -9.880 -1.806 13.869 1.00 89.19 111 GLY A C 1
ATOM 837 O O . GLY A 1 111 ? -8.718 -1.896 14.283 1.00 89.19 111 GLY A O 1
ATOM 838 N N . ASP A 1 112 ? -10.505 -2.800 13.249 1.00 89.12 112 ASP A N 1
ATOM 839 C CA . ASP A 1 112 ? -9.988 -4.163 13.162 1.00 89.12 112 ASP A CA 1
ATOM 840 C C . ASP A 1 112 ? -8.910 -4.358 12.095 1.00 89.12 112 ASP A C 1
ATOM 842 O O . ASP A 1 112 ? -8.307 -5.426 12.031 1.00 89.12 112 ASP A O 1
ATOM 846 N N . THR A 1 113 ? -8.637 -3.354 11.260 1.00 88.62 113 THR A N 1
ATOM 847 C CA . THR A 1 113 ? -7.577 -3.428 10.248 1.00 88.62 113 THR A CA 1
ATOM 848 C C . THR A 1 113 ? -6.392 -2.559 10.640 1.00 88.62 113 THR A C 1
ATOM 850 O O . THR A 1 113 ? -6.545 -1.396 11.022 1.00 88.62 113 THR A O 1
ATOM 853 N N . GLY A 1 114 ? -5.195 -3.127 10.515 1.00 89.50 114 GLY A N 1
ATOM 854 C CA . GLY A 1 114 ? -3.945 -2.422 10.709 1.00 89.50 114 GLY A CA 1
ATOM 855 C C . GLY A 1 114 ? -2.898 -2.783 9.670 1.00 89.50 114 GLY A C 1
ATOM 856 O O . GLY A 1 114 ? -2.853 -3.904 9.165 1.00 89.50 114 GLY A O 1
ATOM 857 N N . THR A 1 115 ? -2.037 -1.828 9.357 1.00 88.44 115 THR A N 1
ATOM 858 C CA . THR A 1 115 ? -0.932 -2.004 8.415 1.00 88.44 115 THR A CA 1
ATOM 859 C C . THR A 1 115 ? 0.366 -1.527 9.034 1.00 88.44 115 THR A C 1
ATOM 861 O O . THR A 1 115 ? 0.407 -0.526 9.746 1.00 88.44 115 THR A O 1
ATOM 864 N N . PHE A 1 116 ? 1.452 -2.243 8.766 1.00 86.69 116 PHE A N 1
ATOM 865 C CA . PHE A 1 116 ? 2.793 -1.771 9.083 1.00 86.69 116 PHE A CA 1
ATOM 866 C C . PHE A 1 116 ? 3.613 -1.654 7.812 1.00 86.69 116 PHE A C 1
ATOM 868 O O . PHE A 1 116 ? 3.440 -2.398 6.844 1.00 86.69 116 PHE A O 1
ATOM 875 N N . GLN A 1 117 ? 4.519 -0.692 7.835 1.00 81.12 117 GLN A N 1
ATOM 876 C CA . GLN A 1 117 ? 5.364 -0.385 6.699 1.00 81.12 117 GLN A CA 1
ATOM 877 C C . GLN A 1 117 ? 6.479 -1.398 6.474 1.00 81.12 117 GLN A C 1
ATOM 879 O O . GLN A 1 117 ? 6.739 -2.265 7.303 1.00 81.12 117 GLN A O 1
ATOM 884 N N . TRP A 1 118 ? 7.212 -1.196 5.380 1.00 80.75 118 TRP A N 1
ATOM 885 C CA . TRP A 1 118 ? 8.478 -1.861 5.128 1.00 80.75 118 TRP A CA 1
ATOM 886 C C . TRP A 1 118 ? 9.469 -1.679 6.282 1.00 80.75 118 TRP A C 1
ATOM 888 O O . TRP A 1 118 ? 9.968 -0.591 6.562 1.00 80.75 118 TRP A O 1
ATOM 898 N N . ILE A 1 119 ? 9.802 -2.795 6.914 1.00 82.25 119 ILE A N 1
ATOM 899 C CA . ILE A 1 119 ? 10.852 -2.930 7.908 1.00 82.25 119 ILE A CA 1
ATOM 900 C C . ILE A 1 119 ? 12.105 -3.406 7.190 1.00 82.25 119 ILE A C 1
ATOM 902 O O . ILE A 1 119 ? 12.166 -4.545 6.728 1.00 82.25 119 ILE A O 1
ATOM 906 N N . LYS A 1 120 ? 13.115 -2.535 7.117 1.00 80.38 120 LYS A N 1
ATOM 907 C CA . LYS A 1 120 ? 14.407 -2.845 6.500 1.00 80.38 120 LYS A CA 1
ATOM 908 C C . LYS A 1 120 ? 15.241 -3.781 7.371 1.00 80.38 120 LYS A C 1
ATOM 910 O O . LYS A 1 120 ? 15.513 -3.487 8.545 1.00 80.38 120 LYS A O 1
ATOM 915 N N . PHE A 1 121 ? 15.733 -4.846 6.753 1.00 81.50 121 PHE A N 1
ATOM 916 C CA . PHE A 1 121 ? 16.738 -5.730 7.326 1.00 81.50 121 PHE A CA 1
ATOM 917 C C . PHE A 1 121 ? 18.149 -5.279 6.961 1.00 81.50 121 PHE A C 1
ATOM 919 O O . PHE A 1 121 ? 18.380 -4.542 6.003 1.00 81.50 121 PHE A O 1
ATOM 926 N N . ASN A 1 122 ? 19.115 -5.694 7.774 1.00 77.75 122 ASN A N 1
ATOM 927 C CA . ASN A 1 122 ? 20.519 -5.442 7.505 1.00 77.75 122 ASN A CA 1
ATOM 928 C C . ASN A 1 122 ? 20.979 -6.274 6.295 1.00 77.75 122 ASN A C 1
ATOM 930 O O . ASN A 1 122 ? 21.193 -7.477 6.421 1.00 77.75 122 ASN A O 1
ATOM 934 N N . THR A 1 123 ? 21.154 -5.629 5.148 1.00 74.75 123 THR A N 1
ATOM 935 C CA . THR A 1 123 ? 21.627 -6.264 3.911 1.00 74.75 123 THR A CA 1
ATOM 936 C C . THR A 1 123 ? 23.147 -6.373 3.815 1.00 74.75 123 THR A C 1
ATOM 938 O O . THR A 1 123 ? 23.645 -6.945 2.853 1.00 74.75 123 THR A O 1
ATOM 941 N N . PHE A 1 124 ? 23.908 -5.853 4.786 1.00 73.12 124 PHE A N 1
ATOM 942 C CA . PHE A 1 124 ? 25.366 -6.025 4.811 1.00 73.12 124 PHE A CA 1
ATOM 943 C C . PHE A 1 124 ? 25.785 -7.450 5.186 1.00 73.12 124 PHE A C 1
ATOM 945 O O . PHE A 1 124 ? 26.941 -7.815 4.995 1.00 73.12 124 PHE A O 1
ATOM 952 N N . ASN A 1 125 ? 24.872 -8.257 5.735 1.00 71.12 125 ASN A N 1
ATOM 953 C CA . ASN A 1 125 ? 25.150 -9.663 5.974 1.00 71.12 125 ASN A CA 1
ATOM 954 C C . ASN A 1 125 ? 24.960 -10.457 4.676 1.00 71.12 125 ASN A C 1
ATOM 956 O O . ASN A 1 125 ? 23.902 -10.381 4.055 1.00 71.12 125 ASN A O 1
ATOM 960 N N . ILE A 1 126 ? 25.972 -11.225 4.281 1.00 63.81 126 ILE A N 1
ATOM 961 C CA . ILE A 1 126 ? 25.888 -12.138 3.143 1.00 63.81 126 ILE A CA 1
ATOM 962 C C . ILE A 1 126 ? 25.140 -13.378 3.653 1.00 63.81 126 ILE A C 1
ATOM 964 O O . ILE A 1 126 ? 25.737 -14.228 4.307 1.00 63.81 126 ILE A O 1
ATOM 968 N N . ASN A 1 127 ? 23.836 -13.459 3.367 1.00 71.19 127 ASN A N 1
ATOM 969 C CA . ASN A 1 127 ? 22.871 -14.475 3.837 1.00 71.19 127 ASN A CA 1
ATOM 970 C C . ASN A 1 127 ? 22.238 -14.197 5.220 1.00 71.19 127 ASN A C 1
ATOM 972 O O . ASN A 1 127 ? 22.399 -14.996 6.148 1.00 71.19 127 ASN A O 1
ATOM 976 N N . PRO A 1 128 ? 21.463 -13.105 5.382 1.00 74.88 128 PRO A N 1
ATOM 977 C CA . PRO A 1 128 ? 20.700 -12.912 6.604 1.00 74.88 128 PRO A CA 1
ATOM 978 C C . PRO A 1 128 ? 19.603 -13.978 6.691 1.00 74.88 128 PRO A C 1
ATOM 980 O O . PRO A 1 128 ? 18.788 -14.109 5.780 1.00 74.88 128 PRO A O 1
ATOM 983 N N . ASN A 1 129 ? 19.556 -14.717 7.797 1.00 83.94 129 ASN A N 1
ATOM 984 C CA . ASN A 1 129 ? 18.432 -15.601 8.079 1.00 83.94 129 ASN A CA 1
ATOM 985 C C . ASN A 1 129 ? 17.389 -14.816 8.878 1.00 83.94 129 ASN A C 1
ATOM 987 O O . ASN A 1 129 ? 17.705 -14.262 9.936 1.00 83.94 129 ASN A O 1
ATOM 991 N N . ILE A 1 130 ? 16.168 -14.729 8.358 1.00 86.12 130 ILE A N 1
ATOM 992 C CA . ILE A 1 130 ? 15.070 -14.014 9.005 1.00 86.12 130 ILE A CA 1
ATOM 993 C C . ILE A 1 130 ? 14.036 -15.030 9.465 1.00 86.12 130 ILE A C 1
ATOM 995 O O . ILE A 1 130 ? 13.432 -15.747 8.664 1.00 86.12 130 ILE A O 1
ATOM 999 N N . THR A 1 131 ? 13.816 -15.045 10.775 1.00 88.62 131 THR A N 1
ATOM 1000 C CA . THR A 1 131 ? 12.742 -15.805 11.405 1.00 88.62 131 THR A CA 1
ATOM 1001 C C . THR A 1 131 ? 11.641 -14.849 11.833 1.00 88.62 131 THR A C 1
ATOM 1003 O O . THR A 1 131 ? 11.905 -13.839 12.486 1.00 88.62 131 THR A O 1
ATOM 1006 N N . ILE A 1 132 ? 10.402 -15.186 11.500 1.00 89.31 132 ILE A N 1
ATOM 1007 C CA . ILE A 1 132 ? 9.199 -14.483 11.934 1.00 89.31 132 ILE A CA 1
ATOM 1008 C C . ILE A 1 132 ? 8.496 -15.376 12.948 1.00 89.31 132 ILE A C 1
ATOM 1010 O O . ILE A 1 132 ? 8.134 -16.500 12.616 1.00 89.31 132 ILE A O 1
ATOM 1014 N N . ALA A 1 133 ? 8.289 -14.892 14.166 1.00 89.75 133 ALA A N 1
ATOM 1015 C CA . ALA A 1 133 ? 7.471 -15.568 15.165 1.00 89.75 133 ALA A CA 1
ATOM 1016 C C . ALA A 1 133 ? 6.228 -14.725 15.453 1.00 89.75 133 ALA A C 1
ATOM 1018 O O . ALA A 1 133 ? 6.349 -13.585 15.908 1.00 89.75 133 ALA A O 1
ATOM 1019 N N . SER A 1 134 ? 5.047 -15.280 15.190 1.00 89.44 134 SER A N 1
ATOM 1020 C CA . SER A 1 134 ? 3.770 -14.649 15.511 1.00 89.44 134 SER A CA 1
ATOM 1021 C C . SER A 1 134 ? 3.169 -15.265 16.767 1.00 89.44 134 SER A C 1
ATOM 1023 O O . SER A 1 134 ? 3.012 -16.485 16.846 1.00 89.44 134 SER A O 1
ATOM 1025 N N . GLU A 1 135 ? 2.772 -14.423 17.707 1.00 91.38 135 GLU A N 1
ATOM 1026 C CA . GLU A 1 135 ? 1.945 -14.779 18.852 1.00 91.38 135 GLU A CA 1
ATOM 1027 C C . GLU A 1 135 ? 0.521 -14.290 18.591 1.00 91.38 135 GLU A C 1
ATOM 1029 O O . GLU A 1 135 ? 0.321 -13.097 18.362 1.00 91.38 135 GLU A O 1
ATOM 1034 N N . VAL A 1 136 ? -0.440 -15.214 18.563 1.00 88.31 136 VAL A N 1
ATOM 1035 C CA . VAL A 1 136 ? -1.826 -14.948 18.162 1.00 88.31 136 VAL A CA 1
ATOM 1036 C C . VAL A 1 136 ? -2.764 -15.254 19.320 1.00 88.31 136 VAL A C 1
ATOM 1038 O O . VAL A 1 136 ? -2.726 -16.348 19.880 1.00 88.31 136 VAL A O 1
ATOM 1041 N N . VAL A 1 137 ? -3.638 -14.304 19.640 1.00 87.88 137 VAL A N 1
ATOM 1042 C CA . VAL A 1 137 ? -4.738 -14.484 20.595 1.00 87.88 137 VAL A CA 1
ATOM 1043 C C . VAL A 1 137 ? -6.045 -14.153 19.887 1.00 87.88 137 VAL A C 1
ATOM 1045 O O . VAL A 1 137 ? -6.132 -13.130 19.213 1.00 87.88 137 VAL A O 1
ATOM 1048 N N . GLY A 1 138 ? -7.064 -14.996 20.053 1.00 85.94 138 GLY A N 1
ATOM 1049 C CA . GLY A 1 138 ? -8.335 -14.854 19.340 1.00 85.94 138 GLY A CA 1
ATOM 1050 C C . GLY A 1 138 ? -8.240 -15.310 17.883 1.00 85.94 138 GLY A C 1
ATOM 1051 O O . GLY A 1 138 ? -7.410 -16.154 17.550 1.00 85.94 138 GLY A O 1
ATOM 1052 N N . THR A 1 139 ? -9.113 -14.770 17.028 1.00 84.56 139 THR A N 1
ATOM 1053 C CA . THR A 1 139 ? -9.108 -15.054 15.586 1.00 84.56 139 THR A CA 1
ATOM 1054 C C . THR A 1 139 ? -8.594 -13.836 14.836 1.00 84.56 139 THR A C 1
ATOM 1056 O O . THR A 1 139 ? -9.190 -12.762 14.917 1.00 84.56 139 THR A O 1
ATOM 1059 N N . ILE A 1 140 ? -7.490 -13.998 14.107 1.00 85.44 140 ILE A N 1
ATOM 1060 C CA . ILE A 1 140 ? -6.894 -12.911 13.332 1.00 85.44 140 ILE A CA 1
ATOM 1061 C C . ILE A 1 140 ? -6.462 -13.394 11.949 1.00 85.44 140 ILE A C 1
ATOM 1063 O O . ILE A 1 140 ? -5.954 -14.500 11.775 1.00 85.44 140 ILE A O 1
ATOM 1067 N N . ASN A 1 141 ? -6.650 -12.543 10.954 1.00 85.88 141 ASN A N 1
ATOM 1068 C CA . ASN A 1 141 ? -6.080 -12.680 9.627 1.00 85.88 141 ASN A CA 1
ATOM 1069 C C . ASN A 1 141 ? -4.832 -11.807 9.560 1.00 85.88 141 ASN A C 1
ATOM 1071 O O . ASN A 1 141 ? -4.868 -10.639 9.939 1.00 85.88 141 ASN A O 1
ATOM 1075 N N . TYR A 1 142 ? -3.725 -12.334 9.060 1.00 86.19 142 TYR A N 1
ATOM 1076 C CA . TYR A 1 142 ? -2.579 -11.489 8.747 1.00 86.19 142 TYR A CA 1
ATOM 1077 C C . TYR A 1 142 ? -1.852 -11.987 7.510 1.00 86.19 142 TYR A C 1
ATOM 1079 O O . TYR A 1 142 ? -1.815 -13.183 7.213 1.00 86.19 142 TYR A O 1
ATOM 1087 N N . SER A 1 143 ? -1.275 -11.030 6.798 1.00 84.81 143 SER A N 1
ATOM 1088 C CA . SER A 1 143 ? -0.461 -11.245 5.613 1.00 84.81 143 SER A CA 1
ATOM 1089 C C . SER A 1 143 ? 0.827 -10.457 5.754 1.00 84.81 143 SER A C 1
ATOM 1091 O O . SER A 1 143 ? 0.789 -9.248 6.004 1.00 84.81 143 SER A O 1
ATOM 1093 N N . ILE A 1 144 ? 1.957 -11.124 5.564 1.00 85.31 144 ILE A N 1
ATOM 1094 C CA . ILE A 1 144 ? 3.270 -10.485 5.514 1.00 85.31 144 ILE A CA 1
ATOM 1095 C C . ILE A 1 144 ? 3.806 -10.627 4.090 1.00 85.31 144 ILE A C 1
ATOM 1097 O O . ILE A 1 144 ? 3.786 -11.707 3.506 1.00 85.31 144 ILE A O 1
ATOM 1101 N N . ASN A 1 145 ? 4.307 -9.532 3.535 1.00 82.00 145 ASN A N 1
ATOM 1102 C CA . ASN A 1 145 ? 4.921 -9.482 2.215 1.00 82.00 145 ASN A CA 1
ATOM 1103 C C . ASN A 1 145 ? 6.406 -9.157 2.356 1.00 82.00 145 ASN A C 1
ATOM 1105 O O . ASN A 1 145 ? 6.789 -8.370 3.221 1.00 82.00 145 ASN A O 1
ATOM 1109 N N . GLN A 1 146 ? 7.231 -9.745 1.493 1.00 80.69 146 GLN A N 1
ATOM 1110 C CA . GLN A 1 146 ? 8.668 -9.496 1.427 1.00 80.69 146 GLN A CA 1
ATOM 1111 C C . GLN A 1 146 ? 9.044 -8.846 0.105 1.00 80.69 146 GLN A C 1
ATOM 1113 O O . GLN A 1 146 ? 8.354 -8.991 -0.902 1.00 80.69 146 GLN A O 1
ATOM 1118 N N . THR A 1 147 ? 10.180 -8.16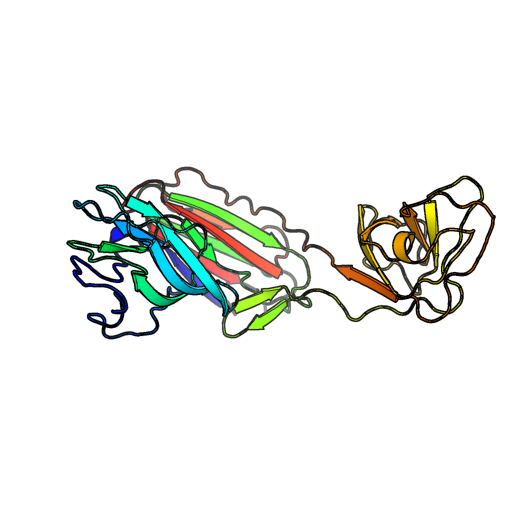5 0.100 1.00 75.31 147 THR A N 1
ATOM 1119 C CA . THR A 1 147 ? 10.857 -7.775 -1.135 1.00 75.31 147 THR A CA 1
ATOM 1120 C C . THR A 1 147 ? 12.340 -8.108 -1.037 1.00 75.31 147 THR A C 1
ATOM 1122 O O . THR A 1 147 ? 12.944 -8.056 0.044 1.00 75.31 147 THR A O 1
ATOM 1125 N N . ILE A 1 148 ? 12.904 -8.490 -2.179 1.00 72.38 148 ILE A N 1
ATOM 1126 C CA . ILE A 1 148 ? 14.344 -8.663 -2.375 1.00 72.38 148 ILE A CA 1
ATOM 1127 C C . ILE A 1 148 ? 14.987 -7.386 -2.923 1.00 72.38 148 ILE A C 1
ATOM 1129 O O . ILE A 1 148 ? 16.210 -7.255 -2.883 1.00 72.38 148 ILE A O 1
ATOM 1133 N N . ASP A 1 149 ? 14.178 -6.429 -3.378 1.00 66.44 149 ASP A N 1
ATOM 1134 C CA . ASP A 1 149 ? 14.665 -5.213 -4.007 1.00 66.44 149 ASP A CA 1
ATOM 1135 C C . ASP A 1 149 ? 15.384 -4.325 -3.007 1.00 66.44 149 ASP A C 1
ATOM 1137 O O . ASP A 1 149 ? 15.083 -4.287 -1.807 1.00 66.44 149 ASP A O 1
ATOM 1141 N N . SER A 1 150 ? 16.357 -3.583 -3.524 1.00 60.03 150 SER A N 1
ATOM 1142 C CA . SER A 1 150 ? 17.020 -2.550 -2.750 1.00 60.03 150 SER A CA 1
ATOM 1143 C C . SER A 1 150 ? 15.987 -1.503 -2.350 1.00 60.03 150 SER A C 1
ATOM 1145 O O . SER A 1 150 ? 15.421 -0.823 -3.198 1.00 60.03 150 SER A O 1
ATOM 1147 N N . LEU A 1 151 ? 15.804 -1.291 -1.044 1.00 57.53 151 LEU A N 1
ATOM 1148 C CA . LEU A 1 151 ? 15.010 -0.171 -0.528 1.00 57.53 151 LEU A CA 1
ATOM 1149 C C . LEU A 1 151 ? 15.649 1.213 -0.821 1.00 57.53 151 LEU A C 1
ATOM 1151 O O . LEU A 1 151 ? 15.346 2.179 -0.129 1.00 57.53 151 LEU A O 1
ATOM 1155 N N . GLY A 1 152 ? 16.586 1.322 -1.770 1.00 50.44 152 GLY A N 1
ATOM 1156 C CA . GLY A 1 152 ? 17.217 2.584 -2.176 1.00 50.44 152 GLY A CA 1
ATOM 1157 C C . GLY A 1 152 ? 16.216 3.629 -2.675 1.00 50.44 152 GLY A C 1
ATOM 1158 O O . GLY A 1 152 ? 16.468 4.818 -2.515 1.00 50.44 152 GLY A O 1
ATOM 1159 N N . ASP A 1 153 ? 15.050 3.183 -3.147 1.00 52.06 153 ASP A N 1
ATOM 1160 C CA . ASP A 1 153 ? 13.934 4.031 -3.591 1.00 52.06 153 ASP A CA 1
ATOM 1161 C C . ASP A 1 153 ? 12.973 4.420 -2.445 1.00 52.06 153 ASP A C 1
ATOM 1163 O O . ASP A 1 153 ? 11.884 4.960 -2.651 1.00 52.06 153 ASP A O 1
ATOM 1167 N N . TYR A 1 154 ? 13.353 4.135 -1.196 1.00 52.56 154 TYR A N 1
ATOM 1168 C CA . TYR A 1 154 ? 12.575 4.468 -0.009 1.00 52.56 154 TYR A CA 1
ATOM 1169 C C . TYR A 1 154 ? 13.342 5.465 0.855 1.00 52.56 154 TYR A C 1
ATOM 1171 O O . TYR A 1 154 ? 14.429 5.171 1.354 1.00 52.56 154 TYR A O 1
ATOM 1179 N N . VAL A 1 155 ? 12.754 6.632 1.115 1.00 54.53 155 VAL A N 1
ATOM 1180 C CA . VAL A 1 155 ? 13.309 7.582 2.092 1.00 54.53 155 VAL A CA 1
ATOM 1181 C C . VAL A 1 155 ? 12.762 7.290 3.478 1.00 54.53 155 VAL A C 1
ATOM 1183 O O . VAL A 1 155 ? 11.561 7.093 3.687 1.00 54.53 155 VAL A O 1
ATOM 1186 N N . THR A 1 156 ? 13.669 7.313 4.450 1.00 47.03 156 THR A N 1
ATOM 1187 C CA . THR A 1 156 ? 13.336 7.314 5.873 1.00 47.03 156 THR A CA 1
ATOM 1188 C C . THR A 1 156 ? 12.574 8.584 6.228 1.00 47.03 156 THR A C 1
ATOM 1190 O O . THR A 1 156 ? 13.094 9.685 6.055 1.00 47.03 156 THR A O 1
ATOM 1193 N N . THR A 1 157 ? 11.376 8.436 6.781 1.00 48.19 157 THR A N 1
ATOM 1194 C CA . THR A 1 157 ? 10.607 9.515 7.408 1.00 48.19 157 THR A CA 1
ATOM 1195 C C . THR A 1 157 ? 10.343 9.102 8.858 1.00 48.19 157 THR A C 1
ATOM 1197 O O . THR A 1 157 ? 9.343 8.462 9.163 1.00 48.19 157 THR A O 1
ATOM 1200 N N . GLY A 1 158 ? 11.289 9.384 9.762 1.00 50.91 158 GLY A N 1
ATOM 1201 C CA . GLY A 1 158 ? 11.241 8.886 11.148 1.00 50.91 158 GLY A CA 1
ATOM 1202 C C . GLY A 1 158 ? 11.625 7.395 11.260 1.00 50.91 158 GLY A C 1
ATOM 1203 O O . GLY A 1 158 ? 12.563 6.977 10.582 1.00 50.91 158 GLY A O 1
ATOM 1204 N N . PRO A 1 159 ? 10.949 6.565 12.089 1.00 36.22 159 PRO A N 1
ATOM 1205 C CA . PRO A 1 159 ? 11.243 5.125 12.228 1.00 36.22 159 PRO A CA 1
ATOM 1206 C C . PRO A 1 159 ? 10.702 4.267 11.061 1.00 36.22 159 PRO A C 1
ATOM 1208 O O . PRO A 1 159 ? 10.633 3.042 11.154 1.00 36.22 159 PRO A O 1
ATOM 1211 N N . PHE A 1 160 ? 10.310 4.926 9.976 1.00 42.94 160 PHE A N 1
ATOM 1212 C CA . PHE A 1 160 ? 9.374 4.482 8.953 1.00 42.94 160 PHE A CA 1
ATOM 1213 C C . PHE A 1 160 ? 9.912 4.850 7.559 1.00 42.94 160 PHE A C 1
ATOM 1215 O O . PHE A 1 160 ? 10.703 5.786 7.424 1.00 42.94 160 PHE A O 1
ATOM 1222 N N . PHE A 1 161 ? 9.514 4.117 6.518 1.00 50.12 161 PHE A N 1
ATOM 1223 C CA . PHE A 1 161 ? 9.970 4.293 5.138 1.00 50.12 161 PHE A CA 1
ATOM 1224 C C . PHE A 1 161 ? 8.803 4.633 4.212 1.00 50.12 161 PHE A C 1
ATOM 1226 O O . PHE A 1 161 ? 7.844 3.870 4.094 1.00 50.12 161 PHE A O 1
ATOM 1233 N N . ARG A 1 162 ? 8.917 5.762 3.507 1.00 49.66 162 ARG A N 1
ATOM 1234 C CA . ARG A 1 162 ? 8.025 6.133 2.407 1.00 49.66 162 ARG A CA 1
ATOM 1235 C C . ARG A 1 162 ? 8.685 5.742 1.096 1.00 49.66 162 ARG A C 1
ATOM 1237 O O . ARG A 1 162 ? 9.818 6.150 0.845 1.00 49.66 162 ARG A O 1
ATOM 1244 N N . TYR A 1 163 ? 7.975 4.974 0.273 1.00 48.38 163 TYR A N 1
ATOM 1245 C CA . TYR A 1 163 ? 8.365 4.797 -1.121 1.00 48.38 163 TYR A CA 1
ATOM 1246 C C . TYR A 1 163 ? 8.304 6.166 -1.790 1.00 48.38 163 TYR A C 1
ATOM 1248 O O . TYR A 1 163 ? 7.252 6.809 -1.778 1.00 48.38 163 TYR A O 1
ATOM 1256 N N . VAL A 1 164 ? 9.433 6.656 -2.286 1.00 47.16 164 VAL A N 1
ATOM 1257 C CA . VAL A 1 164 ? 9.468 7.922 -3.007 1.00 47.16 164 VAL A CA 1
ATOM 1258 C C . VAL A 1 164 ? 9.856 7.619 -4.429 1.00 47.16 164 VAL A C 1
ATOM 1260 O O . VAL A 1 164 ? 10.935 7.118 -4.711 1.00 47.16 164 VAL A O 1
ATOM 1263 N N . GLN A 1 165 ? 8.925 7.929 -5.314 1.00 50.84 165 GLN A N 1
ATOM 1264 C CA . GLN A 1 165 ? 9.060 7.733 -6.739 1.00 50.84 165 GLN A CA 1
ATOM 1265 C C . GLN A 1 165 ? 9.260 9.093 -7.432 1.00 50.84 165 GLN A C 1
ATOM 1267 O O . GLN A 1 165 ? 8.622 10.054 -6.986 1.00 50.84 165 GLN A O 1
ATOM 1272 N N . PRO A 1 166 ? 10.010 9.197 -8.551 1.00 50.12 166 PRO A N 1
ATOM 1273 C CA . PRO A 1 166 ? 10.945 8.242 -9.157 1.00 50.12 166 PRO A CA 1
ATOM 1274 C C . PRO A 1 166 ? 12.416 8.685 -9.037 1.00 50.12 166 PRO A C 1
ATOM 1276 O O . PRO A 1 166 ? 12.731 9.819 -8.670 1.00 50.12 166 PRO A O 1
ATOM 1279 N N . SER A 1 167 ? 13.313 7.766 -9.409 1.00 64.50 167 SER A N 1
ATOM 1280 C CA . SER A 1 167 ? 14.705 8.043 -9.778 1.00 64.50 167 SER A CA 1
ATOM 1281 C C . SER A 1 167 ? 14.808 9.291 -10.660 1.00 64.50 167 SER A C 1
ATOM 1283 O O . SER A 1 167 ? 13.940 9.518 -11.506 1.00 64.50 167 SER A O 1
ATOM 1285 N N . ALA A 1 168 ? 15.872 10.080 -10.471 1.00 77.69 168 ALA A N 1
ATOM 1286 C CA . ALA A 1 168 ? 16.127 11.284 -11.260 1.00 77.69 168 ALA A CA 1
ATOM 1287 C C . ALA A 1 168 ? 15.907 11.013 -12.765 1.00 77.69 168 ALA A C 1
ATOM 1289 O O . ALA A 1 168 ? 16.370 9.971 -13.242 1.00 77.69 168 ALA A O 1
ATOM 1290 N N . PRO A 1 169 ? 15.213 11.906 -13.501 1.00 87.69 169 PRO A N 1
ATOM 1291 C CA . PRO A 1 169 ? 14.970 11.724 -14.928 1.00 87.69 169 PRO A CA 1
ATOM 1292 C C . PRO A 1 169 ? 16.262 11.404 -15.677 1.00 87.69 169 PRO A C 1
ATOM 1294 O O . PRO A 1 169 ? 17.274 12.089 -15.508 1.00 87.69 169 PRO A O 1
ATOM 1297 N N . ILE A 1 170 ? 16.230 10.358 -16.499 1.00 90.12 170 ILE A N 1
ATOM 1298 C CA . ILE A 1 170 ? 17.372 9.965 -17.321 1.00 90.12 170 ILE A CA 1
ATOM 1299 C C . ILE A 1 170 ? 17.240 10.679 -18.658 1.00 90.12 170 ILE A C 1
ATOM 1301 O O . ILE A 1 170 ? 16.285 10.443 -19.394 1.00 90.12 170 ILE A O 1
ATOM 1305 N N . LEU A 1 171 ? 18.208 11.541 -18.970 1.00 94.06 171 LEU A N 1
ATOM 1306 C CA . LEU A 1 171 ? 18.301 12.215 -20.262 1.00 94.06 171 LEU A CA 1
ATOM 1307 C C . LEU A 1 171 ? 18.697 11.215 -21.355 1.00 94.06 171 LEU A C 1
ATOM 1309 O O . LEU A 1 171 ? 19.699 10.511 -21.224 1.00 94.06 171 LEU A O 1
ATOM 1313 N N . LEU A 1 172 ? 17.920 11.179 -22.435 1.00 93.12 172 LEU A N 1
ATOM 1314 C CA . LEU A 1 172 ? 18.062 10.202 -23.517 1.00 93.12 172 LEU A CA 1
ATOM 1315 C C . LEU A 1 172 ? 19.055 10.609 -24.612 1.00 93.12 172 LEU A C 1
ATOM 1317 O O . LEU A 1 172 ? 19.465 9.776 -25.415 1.00 93.12 172 LEU A O 1
ATOM 1321 N N . GLY A 1 173 ? 19.486 11.871 -24.625 1.00 89.75 173 GLY A N 1
ATOM 1322 C CA . GLY A 1 173 ? 20.360 12.418 -25.660 1.00 89.75 173 GLY A CA 1
ATOM 1323 C C . GLY A 1 173 ? 19.580 13.118 -26.776 1.00 89.75 173 GLY A C 1
ATOM 1324 O O . GLY A 1 173 ? 18.479 13.612 -26.552 1.00 89.75 173 GLY A O 1
ATOM 1325 N N . HIS A 1 174 ? 20.192 13.221 -27.958 1.00 93.38 174 HIS A N 1
ATOM 1326 C CA . HIS A 1 174 ? 19.613 13.918 -29.112 1.00 93.38 174 HIS A CA 1
ATOM 1327 C C . HIS A 1 174 ? 18.838 12.942 -29.991 1.00 93.38 174 HIS A C 1
ATOM 1329 O O . HIS A 1 174 ? 19.364 11.877 -30.311 1.00 93.38 174 HIS A O 1
ATOM 1335 N N . SER A 1 175 ? 17.638 13.345 -30.406 1.00 95.56 175 SER A N 1
ATOM 1336 C CA . SER A 1 175 ? 16.760 12.606 -31.314 1.00 95.56 175 SER A CA 1
ATOM 1337 C C . SER A 1 175 ? 16.598 11.119 -30.934 1.00 95.56 175 SER A C 1
ATOM 1339 O O . SER A 1 175 ? 16.913 10.234 -31.733 1.00 95.56 175 SER A O 1
ATOM 1341 N N . PRO A 1 176 ? 16.171 10.811 -29.689 1.00 97.31 176 PRO A N 1
ATOM 1342 C CA . PRO A 1 176 ? 16.176 9.445 -29.169 1.00 97.31 176 PRO A CA 1
ATOM 1343 C C . PRO A 1 176 ? 14.978 8.595 -29.615 1.00 97.31 176 PRO A C 1
ATOM 1345 O O . PRO A 1 176 ? 14.923 7.414 -29.270 1.00 97.31 176 PRO A O 1
ATOM 1348 N N . LEU A 1 177 ? 13.998 9.167 -30.317 1.00 98.38 177 LEU A N 1
ATOM 1349 C CA . LEU A 1 177 ? 12.767 8.494 -30.718 1.00 98.38 177 LEU A CA 1
ATOM 1350 C C . LEU A 1 177 ? 12.818 8.116 -32.193 1.00 98.38 177 LEU A C 1
ATOM 1352 O O . LEU A 1 177 ? 13.016 8.960 -33.060 1.00 98.38 177 LEU A O 1
ATOM 1356 N N . GLN A 1 178 ? 12.562 6.845 -32.479 1.00 98.56 178 GLN A N 1
ATOM 1357 C CA . GLN A 1 178 ? 12.416 6.331 -33.830 1.00 98.56 178 GLN A CA 1
ATOM 1358 C C . GLN A 1 178 ? 10.987 5.843 -34.055 1.00 98.56 178 GLN A C 1
ATOM 1360 O O . GLN A 1 178 ? 10.449 5.046 -33.280 1.00 98.56 178 GLN A O 1
ATOM 1365 N N . THR A 1 179 ? 10.390 6.288 -35.155 1.00 98.56 179 THR A N 1
ATOM 1366 C CA . THR A 1 179 ? 9.052 5.879 -35.590 1.00 98.56 179 THR A CA 1
ATOM 1367 C C . THR A 1 179 ? 9.112 5.151 -36.931 1.00 98.56 179 THR A C 1
ATOM 1369 O O . THR A 1 179 ? 10.085 5.257 -37.679 1.00 98.56 179 THR A O 1
ATOM 1372 N N . THR A 1 180 ? 8.071 4.374 -37.226 1.00 98.56 180 THR A N 1
ATOM 1373 C CA . THR A 1 180 ? 7.887 3.708 -38.520 1.00 98.56 180 THR A CA 1
ATOM 1374 C C . THR A 1 180 ? 6.520 4.075 -39.069 1.00 98.56 180 THR A C 1
ATOM 1376 O O . THR A 1 180 ? 5.528 3.998 -38.340 1.00 98.56 180 THR A O 1
ATOM 1379 N N . ASN A 1 181 ? 6.454 4.445 -40.345 1.00 98.19 181 ASN A N 1
ATOM 1380 C CA . ASN A 1 181 ? 5.221 4.866 -40.993 1.00 98.19 181 ASN A CA 1
ATOM 1381 C C . ASN A 1 181 ? 4.135 3.784 -40.869 1.00 98.19 181 ASN A C 1
ATOM 1383 O O . ASN A 1 181 ? 4.352 2.613 -41.187 1.00 98.19 181 ASN A O 1
ATOM 1387 N N . GLY A 1 182 ? 2.951 4.177 -40.402 1.00 97.94 182 GLY A N 1
ATOM 1388 C CA . GLY A 1 182 ? 1.820 3.281 -40.180 1.00 97.94 182 GLY A CA 1
ATOM 1389 C C . GLY A 1 182 ? 1.871 2.489 -38.869 1.00 97.94 182 GLY A C 1
ATOM 1390 O O . GLY A 1 182 ? 0.987 1.666 -38.641 1.00 97.94 182 GLY A O 1
ATOM 1391 N N . SER A 1 183 ? 2.852 2.734 -37.993 1.00 98.31 183 SER A N 1
ATOM 1392 C CA . SER A 1 183 ? 2.970 2.099 -36.674 1.00 98.31 183 SER A CA 1
ATOM 1393 C C . SER A 1 183 ? 2.728 3.093 -35.534 1.00 98.31 183 SER A C 1
ATOM 1395 O O . SER A 1 183 ? 3.153 4.243 -35.600 1.00 98.31 183 SER A O 1
ATOM 1397 N N . SER A 1 184 ? 2.076 2.647 -34.458 1.00 98.00 184 SER A N 1
ATOM 1398 C CA . SER A 1 184 ? 2.016 3.372 -33.176 1.00 98.00 184 SER A CA 1
ATOM 1399 C C . SER A 1 184 ? 3.129 2.962 -32.208 1.00 98.00 184 SER A C 1
ATOM 1401 O O . SER A 1 184 ? 3.184 3.456 -31.085 1.00 98.00 184 SER A O 1
ATOM 1403 N N . VAL A 1 185 ? 3.995 2.024 -32.602 1.00 98.38 185 VAL A N 1
ATOM 1404 C CA . VAL A 1 185 ? 5.131 1.584 -31.789 1.00 98.38 185 VAL A CA 1
ATOM 1405 C C . VAL A 1 185 ? 6.310 2.514 -32.044 1.00 98.38 185 VAL A C 1
ATOM 1407 O O . VAL A 1 185 ? 6.790 2.615 -33.173 1.00 98.38 185 VAL A O 1
ATOM 1410 N N . VAL A 1 186 ? 6.781 3.158 -30.982 1.00 98.56 186 VAL A N 1
ATOM 1411 C CA . VAL A 1 186 ? 7.954 4.034 -30.986 1.00 98.56 186 VAL A CA 1
ATOM 1412 C C . VAL A 1 186 ? 9.110 3.285 -30.344 1.00 98.56 18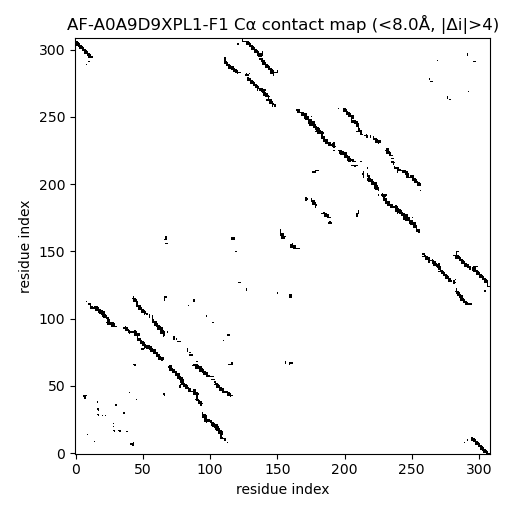6 VAL A C 1
ATOM 1414 O O . VAL A 1 186 ? 8.961 2.736 -29.251 1.00 98.56 186 VAL A O 1
ATOM 1417 N N . THR A 1 187 ? 10.258 3.253 -31.018 1.00 98.50 187 THR A N 1
ATOM 1418 C CA . THR A 1 187 ? 11.510 2.733 -30.452 1.00 98.50 187 THR A CA 1
ATOM 1419 C C . THR A 1 187 ? 12.278 3.880 -29.813 1.00 98.50 187 THR A C 1
ATOM 1421 O O . THR A 1 187 ? 12.378 4.958 -30.389 1.00 98.50 187 THR A O 1
ATOM 1424 N N . VAL A 1 188 ? 12.808 3.653 -28.619 1.00 98.12 188 VAL A N 1
ATOM 1425 C CA . VAL A 1 188 ? 13.519 4.643 -27.814 1.00 98.12 188 VAL A CA 1
ATOM 1426 C C . VAL A 1 188 ? 14.952 4.179 -27.618 1.00 98.12 188 VAL A C 1
ATOM 1428 O O . VAL A 1 188 ? 15.188 3.083 -27.102 1.00 98.12 188 VAL A O 1
ATOM 1431 N N . LEU A 1 189 ? 15.902 5.022 -28.014 1.00 97.75 189 LEU A N 1
ATOM 1432 C CA . LEU A 1 189 ? 17.314 4.856 -27.705 1.00 97.75 189 LEU A CA 1
ATOM 1433 C C . LEU A 1 189 ? 17.592 5.408 -26.304 1.00 97.75 189 LEU A C 1
ATOM 1435 O O . LEU A 1 189 ? 17.272 6.558 -26.006 1.00 97.75 189 LEU A O 1
ATOM 1439 N N . VAL A 1 190 ? 18.199 4.591 -25.446 1.00 95.06 190 VAL A N 1
ATOM 1440 C CA . VAL A 1 190 ? 18.532 4.957 -24.065 1.00 95.06 190 VAL A CA 1
ATOM 1441 C C . VAL A 1 190 ? 20.002 4.689 -23.747 1.00 95.06 190 VAL A C 1
ATOM 1443 O O . VAL A 1 190 ? 20.607 3.812 -24.363 1.00 95.06 190 VAL A O 1
ATOM 1446 N N . PRO A 1 191 ? 20.597 5.383 -22.756 1.00 92.31 191 PRO A N 1
ATOM 1447 C CA . PRO A 1 191 ? 21.983 5.129 -22.357 1.00 92.31 191 PRO A CA 1
ATOM 1448 C C . PRO A 1 191 ? 22.234 3.689 -21.884 1.00 92.31 191 PRO A C 1
ATOM 1450 O O . PRO A 1 191 ? 23.328 3.162 -22.065 1.00 92.31 191 PRO A O 1
ATOM 1453 N N . SER A 1 192 ? 21.234 3.065 -21.251 1.00 90.88 192 SER A N 1
ATOM 1454 C CA . SER A 1 192 ? 21.230 1.651 -20.876 1.00 90.88 192 SER A CA 1
ATOM 1455 C C . SER A 1 192 ? 19.814 1.196 -20.518 1.00 90.88 192 SER A C 1
ATOM 1457 O O . SER A 1 192 ? 19.056 1.958 -19.922 1.00 90.88 192 SER A O 1
ATOM 1459 N N . THR A 1 193 ? 19.471 -0.054 -20.824 1.00 89.56 193 THR A N 1
ATOM 1460 C CA . THR A 1 193 ? 18.261 -0.729 -20.323 1.00 89.56 193 THR A CA 1
ATOM 1461 C C . THR A 1 193 ? 18.526 -1.557 -19.062 1.00 89.56 193 THR A C 1
ATOM 1463 O O . THR A 1 193 ? 17.658 -2.305 -18.617 1.00 89.56 193 THR A O 1
ATOM 1466 N N . ALA A 1 194 ? 19.711 -1.439 -18.449 1.00 82.31 194 ALA A N 1
ATOM 1467 C CA . ALA A 1 194 ? 20.021 -2.133 -17.205 1.00 82.31 194 ALA A CA 1
ATOM 1468 C C . ALA A 1 194 ? 19.022 -1.747 -16.100 1.00 82.31 194 ALA A C 1
ATOM 1470 O O . ALA A 1 194 ? 18.880 -0.576 -15.756 1.00 82.31 194 ALA A O 1
ATOM 1471 N N . GLY A 1 195 ? 18.343 -2.748 -15.537 1.00 76.31 195 GLY A N 1
ATOM 1472 C CA . GLY A 1 195 ? 17.301 -2.550 -14.525 1.00 76.31 195 GLY A CA 1
ATOM 1473 C C . GLY A 1 195 ? 15.893 -2.329 -15.085 1.00 76.31 195 GLY A C 1
ATOM 1474 O O . GLY A 1 195 ? 14.970 -2.203 -14.290 1.00 76.31 195 GLY A O 1
ATOM 1475 N N . LEU A 1 196 ? 15.722 -2.323 -16.411 1.00 84.50 196 LEU A N 1
ATOM 1476 C CA . LEU A 1 196 ? 14.417 -2.336 -17.072 1.00 84.50 196 LEU A CA 1
ATOM 1477 C C . LEU A 1 196 ? 14.032 -3.758 -17.493 1.00 84.50 196 LEU A C 1
ATOM 1479 O O . LEU A 1 196 ? 14.875 -4.550 -17.922 1.00 84.50 196 LEU A O 1
ATOM 1483 N N . ALA A 1 197 ? 12.740 -4.057 -17.442 1.00 86.94 197 ALA A N 1
ATOM 1484 C CA . ALA A 1 197 ? 12.135 -5.279 -17.944 1.00 86.94 197 ALA A CA 1
ATOM 1485 C C . ALA A 1 197 ? 10.951 -4.974 -18.875 1.00 86.94 197 ALA A C 1
ATOM 1487 O O . ALA A 1 197 ? 10.273 -3.951 -18.772 1.00 86.94 197 ALA A O 1
ATOM 1488 N N . THR A 1 198 ? 10.672 -5.893 -19.803 1.00 90.25 198 THR A N 1
ATOM 1489 C CA . THR A 1 198 ? 9.441 -5.838 -20.604 1.00 90.25 198 THR A CA 1
ATOM 1490 C C . THR A 1 198 ? 8.224 -5.901 -19.682 1.00 90.25 198 THR A C 1
ATOM 1492 O O . THR A 1 198 ? 8.099 -6.830 -18.886 1.00 90.25 198 THR A O 1
ATOM 1495 N N . GLY A 1 199 ? 7.319 -4.933 -19.823 1.00 82.38 199 GLY A N 1
ATOM 1496 C CA . GLY A 1 199 ? 6.152 -4.738 -18.962 1.00 82.38 199 GLY A CA 1
ATOM 1497 C C . GLY A 1 199 ? 6.296 -3.596 -17.953 1.00 82.38 199 GLY A C 1
ATOM 1498 O O . GLY A 1 199 ? 5.276 -3.153 -17.424 1.00 82.38 199 GLY A O 1
ATOM 1499 N N . ASP A 1 200 ? 7.509 -3.078 -17.727 1.00 82.38 200 ASP A N 1
ATOM 1500 C CA . ASP A 1 200 ? 7.711 -1.916 -16.859 1.00 82.38 200 ASP A CA 1
ATOM 1501 C C . ASP A 1 200 ? 6.975 -0.687 -17.400 1.00 82.38 200 ASP A C 1
ATOM 1503 O O . ASP A 1 200 ? 6.881 -0.478 -18.612 1.00 82.38 200 ASP A O 1
ATOM 1507 N N . ILE A 1 201 ? 6.461 0.146 -16.492 1.00 85.25 201 ILE A N 1
ATOM 1508 C CA . ILE A 1 201 ? 5.824 1.417 -16.844 1.00 85.25 201 ILE A CA 1
ATOM 1509 C C . ILE A 1 201 ? 6.859 2.537 -16.754 1.00 85.25 201 ILE A C 1
ATOM 1511 O O . ILE A 1 201 ? 7.389 2.816 -15.675 1.00 85.25 201 ILE A O 1
ATOM 1515 N N . VAL A 1 202 ? 7.083 3.229 -17.869 1.00 91.00 202 VAL A N 1
ATOM 1516 C CA . VAL A 1 202 ? 7.902 4.446 -17.929 1.00 91.00 202 VAL A CA 1
ATOM 1517 C C . VAL A 1 202 ? 7.022 5.661 -18.200 1.00 91.00 202 VAL A C 1
ATOM 1519 O O . VAL A 1 202 ? 5.965 5.547 -18.820 1.00 91.00 202 VAL A O 1
ATOM 1522 N N . MET A 1 203 ? 7.453 6.827 -17.731 1.00 92.75 203 MET A N 1
ATOM 1523 C CA . MET A 1 203 ? 6.952 8.120 -18.189 1.00 92.75 203 MET A CA 1
ATOM 1524 C C . MET A 1 203 ? 7.990 8.720 -19.136 1.00 92.75 203 MET A C 1
ATOM 1526 O O . MET A 1 203 ? 9.145 8.871 -18.739 1.00 92.75 203 MET A O 1
ATOM 1530 N N . ILE A 1 204 ? 7.574 9.060 -20.356 1.00 95.44 204 ILE A N 1
ATOM 1531 C CA . ILE A 1 204 ? 8.372 9.838 -21.310 1.00 95.44 204 ILE A CA 1
ATOM 1532 C C . ILE A 1 204 ? 7.987 11.312 -21.179 1.00 95.44 204 ILE A C 1
ATOM 1534 O O . ILE A 1 204 ? 6.800 11.636 -21.166 1.00 95.44 204 ILE A O 1
ATOM 1538 N N . GLU A 1 205 ? 8.975 12.200 -21.094 1.00 95.75 205 GLU A N 1
ATOM 1539 C CA . GLU A 1 205 ? 8.766 13.651 -21.026 1.00 95.75 205 GLU A CA 1
ATOM 1540 C C . GLU A 1 205 ? 9.787 14.394 -21.893 1.00 95.75 205 GLU A C 1
ATOM 1542 O O . GLU A 1 205 ? 10.906 13.925 -22.083 1.00 95.75 205 GLU A O 1
ATOM 1547 N N . GLY A 1 206 ? 9.423 15.580 -22.387 1.00 96.69 206 GLY A N 1
ATOM 1548 C CA . GLY A 1 206 ? 10.297 16.423 -23.209 1.00 96.69 206 GLY A CA 1
ATOM 1549 C C . GLY A 1 206 ? 10.400 16.017 -24.683 1.00 96.69 206 GLY A C 1
ATOM 1550 O O . GLY A 1 206 ? 11.174 16.629 -25.408 1.00 96.69 206 GLY A O 1
ATOM 1551 N N . ALA A 1 207 ? 9.631 15.024 -25.138 1.00 97.62 207 ALA A N 1
ATOM 1552 C CA . ALA A 1 207 ? 9.568 14.638 -26.543 1.00 97.62 207 ALA A CA 1
ATOM 1553 C C . ALA A 1 207 ? 8.906 15.727 -27.398 1.00 97.62 207 ALA A C 1
ATOM 1555 O O . ALA A 1 207 ? 7.790 16.172 -27.102 1.00 97.62 207 ALA A O 1
ATOM 1556 N N . GLU A 1 208 ? 9.584 16.121 -28.471 1.00 97.75 208 GLU A N 1
ATOM 1557 C CA . GLU A 1 208 ? 9.040 16.939 -29.557 1.00 97.75 208 GLU A CA 1
ATOM 1558 C C . GLU A 1 208 ? 8.277 16.065 -30.569 1.00 97.75 208 GLU A C 1
ATOM 1560 O O . GLU A 1 208 ? 8.254 14.842 -30.445 1.00 97.75 208 GLU A O 1
ATOM 1565 N N . GLU A 1 209 ? 7.598 16.679 -31.544 1.00 97.94 209 GLU A N 1
ATOM 1566 C CA . GLU A 1 209 ? 6.896 15.927 -32.594 1.00 97.94 209 GLU A CA 1
ATOM 1567 C C . GLU A 1 209 ? 7.873 14.998 -33.334 1.00 97.94 209 GLU A C 1
ATOM 1569 O O . GLU A 1 209 ? 9.000 15.383 -33.626 1.00 97.94 209 GLU A O 1
ATOM 1574 N N . THR A 1 210 ? 7.474 13.756 -33.616 1.00 98.00 210 THR A N 1
ATOM 1575 C CA . THR A 1 210 ? 8.321 12.779 -34.331 1.00 98.00 210 THR A CA 1
ATOM 1576 C C . THR A 1 210 ? 7.453 11.893 -35.205 1.00 98.00 210 THR A C 1
ATOM 1578 O O . THR A 1 210 ? 6.462 11.340 -34.724 1.00 98.00 210 THR A O 1
ATOM 1581 N N . GLY A 1 211 ? 7.783 11.763 -36.492 1.00 97.62 211 GLY A N 1
ATOM 1582 C CA . GLY A 1 211 ? 6.983 10.968 -37.433 1.00 97.62 211 GLY A CA 1
ATOM 1583 C C . GLY A 1 211 ? 5.518 11.421 -37.545 1.00 97.62 211 GLY A C 1
ATOM 1584 O O . GLY A 1 211 ? 4.621 10.609 -37.770 1.00 97.62 211 GLY A O 1
ATOM 1585 N N . GLY A 1 212 ? 5.239 12.704 -37.294 1.00 97.81 212 GLY A N 1
ATOM 1586 C CA . GLY A 1 212 ? 3.878 13.249 -37.247 1.00 97.81 212 GLY A CA 1
ATOM 1587 C C . GLY A 1 212 ? 3.062 12.862 -36.005 1.00 97.81 212 GLY A C 1
ATOM 1588 O O . GLY A 1 212 ? 1.858 13.125 -35.960 1.00 97.81 212 GLY A O 1
ATOM 1589 N N . ILE A 1 213 ? 3.679 12.244 -34.990 1.00 98.31 213 ILE A N 1
ATOM 1590 C CA . ILE A 1 213 ? 3.063 12.012 -33.679 1.00 98.31 213 ILE A CA 1
ATOM 1591 C C . ILE A 1 213 ? 3.295 13.252 -32.808 1.00 98.31 213 ILE A C 1
ATOM 1593 O O . ILE A 1 213 ? 4.432 13.592 -32.488 1.00 98.31 213 ILE A O 1
ATOM 1597 N N . ALA A 1 214 ? 2.212 13.918 -32.400 1.00 98.00 214 ALA A N 1
ATOM 1598 C CA . ALA A 1 214 ? 2.280 15.132 -31.590 1.00 98.00 214 ALA A CA 1
ATOM 1599 C C . ALA A 1 214 ? 2.869 14.882 -30.180 1.00 98.00 214 ALA A C 1
ATOM 1601 O O . ALA A 1 214 ? 2.671 13.801 -29.612 1.00 98.00 214 ALA A O 1
ATOM 1602 N N . PRO A 1 215 ? 3.495 15.896 -29.544 1.00 97.88 215 PRO A N 1
ATOM 1603 C CA . PRO A 1 215 ? 4.115 15.759 -28.224 1.00 97.88 215 PRO A CA 1
ATOM 1604 C C . PRO A 1 215 ? 3.209 15.160 -27.143 1.00 97.88 215 PRO A C 1
ATOM 1606 O O . PRO A 1 215 ? 3.663 14.359 -26.336 1.00 97.88 215 PRO A O 1
ATOM 1609 N N . ASN A 1 216 ? 1.919 15.496 -27.105 1.00 97.12 216 ASN A N 1
ATOM 1610 C CA . ASN A 1 216 ? 0.988 14.952 -26.105 1.00 97.12 216 ASN A CA 1
ATOM 1611 C C . ASN A 1 216 ? 0.711 13.443 -26.263 1.00 97.12 216 ASN A C 1
ATOM 1613 O O . ASN A 1 216 ? 0.243 12.815 -25.318 1.00 97.12 216 ASN A O 1
ATOM 1617 N N . ALA A 1 217 ? 0.977 12.871 -27.440 1.00 97.56 217 ALA A N 1
ATOM 1618 C CA . ALA A 1 217 ? 0.852 11.444 -27.717 1.00 97.56 217 ALA A CA 1
ATOM 1619 C C . ALA A 1 217 ? 2.174 10.675 -27.520 1.00 97.56 217 ALA A C 1
ATOM 1621 O O . ALA A 1 217 ? 2.134 9.450 -27.399 1.00 97.56 217 ALA A O 1
ATOM 1622 N N . LEU A 1 218 ? 3.313 11.376 -27.462 1.00 98.00 218 LEU A N 1
ATOM 1623 C CA . LEU A 1 218 ? 4.639 10.822 -27.146 1.00 98.00 218 LEU A CA 1
ATOM 1624 C C . LEU A 1 218 ? 4.963 10.916 -25.646 1.00 98.00 218 LEU A C 1
ATOM 1626 O O . LEU A 1 218 ? 5.486 9.973 -25.060 1.00 98.00 218 LEU A O 1
ATOM 1630 N N . ASN A 1 219 ? 4.621 12.039 -25.007 1.00 97.31 219 ASN A N 1
ATOM 1631 C CA . ASN A 1 219 ? 4.895 12.314 -23.595 1.00 97.31 219 ASN A CA 1
ATOM 1632 C C . ASN A 1 219 ? 3.845 11.664 -22.683 1.00 97.31 219 ASN A C 1
ATOM 1634 O O . ASN A 1 219 ? 2.959 12.334 -22.145 1.00 97.31 219 ASN A O 1
ATOM 1638 N N . ILE A 1 220 ? 3.896 10.337 -22.577 1.00 94.88 220 ILE A N 1
ATOM 1639 C CA . ILE A 1 220 ? 2.886 9.528 -21.890 1.00 94.88 220 ILE A CA 1
ATOM 1640 C C . ILE A 1 220 ? 3.501 8.558 -20.880 1.00 94.88 220 ILE A C 1
ATOM 1642 O O . ILE A 1 220 ? 4.698 8.267 -20.892 1.00 94.88 220 ILE A O 1
ATOM 1646 N N . ARG A 1 221 ? 2.629 7.994 -20.034 1.00 92.12 221 ARG A N 1
ATOM 1647 C CA . ARG A 1 221 ? 2.929 6.799 -19.239 1.00 92.12 221 ARG A CA 1
ATOM 1648 C C . ARG A 1 221 ? 2.591 5.563 -20.058 1.00 92.12 221 ARG A C 1
ATOM 1650 O O . ARG A 1 221 ? 1.422 5.372 -20.392 1.00 92.12 221 ARG A O 1
ATOM 1657 N N . ALA A 1 222 ? 3.577 4.723 -20.345 1.00 92.62 222 ALA A N 1
ATOM 1658 C CA . ALA A 1 222 ? 3.386 3.539 -21.175 1.00 92.62 222 ALA A CA 1
ATOM 1659 C C . ALA A 1 222 ? 4.182 2.338 -20.661 1.00 92.62 222 ALA A C 1
ATOM 1661 O O . ALA A 1 222 ? 5.244 2.488 -20.056 1.00 92.62 222 ALA A O 1
ATOM 1662 N N . ALA A 1 223 ? 3.652 1.142 -20.924 1.00 91.06 223 ALA A N 1
ATOM 1663 C CA . ALA A 1 223 ? 4.392 -0.099 -20.747 1.00 91.06 223 ALA A CA 1
ATOM 1664 C C . ALA A 1 223 ? 5.435 -0.252 -21.859 1.00 91.06 223 ALA A C 1
ATOM 1666 O O . ALA A 1 223 ? 5.131 0.023 -23.025 1.00 91.06 223 ALA A O 1
ATOM 1667 N N . ILE A 1 224 ? 6.633 -0.717 -21.505 1.00 95.88 224 ILE A N 1
ATOM 1668 C CA . ILE A 1 224 ? 7.731 -0.895 -22.458 1.00 95.88 224 ILE A CA 1
ATOM 1669 C C . ILE A 1 224 ? 7.955 -2.357 -22.847 1.00 95.88 224 ILE A C 1
ATOM 1671 O O . ILE A 1 224 ? 7.641 -3.283 -22.102 1.00 95.88 224 ILE A O 1
ATOM 1675 N N . THR A 1 225 ? 8.569 -2.562 -24.010 1.00 96.75 225 THR A N 1
ATOM 1676 C CA . THR A 1 225 ? 9.192 -3.828 -24.418 1.00 96.75 225 THR A CA 1
ATOM 1677 C C . THR A 1 225 ? 10.681 -3.597 -24.628 1.00 96.75 225 THR A C 1
ATOM 1679 O O . THR A 1 225 ? 11.057 -2.829 -25.513 1.00 96.75 225 THR A O 1
ATOM 1682 N N . VAL A 1 226 ? 11.531 -4.243 -23.828 1.00 96.00 226 VAL A N 1
ATOM 1683 C CA . VAL A 1 226 ? 12.994 -4.137 -23.953 1.00 96.00 226 VAL A CA 1
ATOM 1684 C C . VAL A 1 226 ? 13.444 -4.915 -25.191 1.00 96.00 226 VAL A C 1
ATOM 1686 O O . VAL A 1 226 ? 13.118 -6.093 -25.334 1.00 96.00 226 VAL A O 1
ATOM 1689 N N . LEU A 1 227 ? 14.165 -4.248 -26.097 1.00 97.19 227 LEU A N 1
ATOM 1690 C CA . LEU A 1 227 ? 14.602 -4.806 -27.384 1.00 97.19 227 LEU A CA 1
ATOM 1691 C C . LEU A 1 227 ? 16.098 -5.148 -27.381 1.00 97.19 227 LEU A C 1
ATOM 1693 O O . LEU A 1 227 ? 16.503 -6.148 -27.974 1.00 97.19 227 LEU A O 1
ATOM 1697 N N . SER A 1 228 ? 16.914 -4.339 -26.699 1.00 97.38 228 SER A N 1
ATOM 1698 C CA . SER A 1 228 ? 18.350 -4.570 -26.508 1.00 97.38 228 SER A CA 1
ATOM 1699 C C . SER A 1 228 ? 18.852 -3.958 -25.191 1.00 97.38 228 SER A C 1
ATOM 1701 O O . SER A 1 228 ? 18.073 -3.469 -24.375 1.00 97.38 228 SER A O 1
ATOM 1703 N N . ASP A 1 229 ? 20.168 -3.962 -24.988 1.00 94.25 229 ASP A N 1
ATOM 1704 C CA . ASP A 1 229 ? 20.895 -3.292 -23.900 1.00 94.25 229 ASP A CA 1
ATOM 1705 C C . ASP A 1 229 ? 20.797 -1.752 -23.901 1.00 94.25 229 ASP A C 1
ATOM 1707 O O . ASP A 1 229 ? 21.099 -1.116 -22.890 1.00 94.25 229 ASP A O 1
ATOM 1711 N N . VAL A 1 230 ? 20.367 -1.152 -25.014 1.00 97.00 230 VAL A N 1
ATOM 1712 C CA . VAL A 1 230 ? 20.255 0.307 -25.203 1.00 97.00 230 VAL A CA 1
ATOM 1713 C C . VAL A 1 230 ? 18.957 0.729 -25.894 1.00 97.00 230 VAL A C 1
ATOM 1715 O O . VAL A 1 230 ? 18.793 1.895 -26.235 1.00 97.00 230 VAL A O 1
ATOM 1718 N N . THR A 1 231 ? 18.014 -0.190 -26.115 1.00 97.62 231 THR A N 1
ATOM 1719 C CA . THR A 1 231 ? 16.735 0.141 -26.759 1.00 97.62 231 THR A CA 1
ATOM 1720 C C . THR A 1 231 ? 15.547 -0.542 -26.098 1.00 97.62 231 THR A C 1
ATOM 1722 O O . THR A 1 231 ? 15.590 -1.722 -25.738 1.00 97.62 231 THR A O 1
ATOM 1725 N N . PHE A 1 232 ? 14.446 0.196 -25.991 1.00 98.25 232 PHE A N 1
ATOM 1726 C CA . PHE A 1 232 ? 13.122 -0.351 -25.708 1.00 98.25 232 PHE A CA 1
ATOM 1727 C C . PHE A 1 232 ? 12.094 0.260 -26.662 1.00 98.25 232 PHE A C 1
ATOM 1729 O O . PHE A 1 232 ? 12.388 1.213 -27.375 1.00 98.25 232 PHE A O 1
ATOM 1736 N N . SER A 1 233 ? 10.878 -0.273 -26.682 1.00 98.38 233 SER A N 1
ATOM 1737 C CA . SER A 1 233 ? 9.751 0.323 -27.405 1.00 98.38 233 SER A CA 1
ATOM 1738 C C . SER A 1 233 ? 8.537 0.519 -26.510 1.00 98.38 233 SER A C 1
ATOM 1740 O O . SER A 1 233 ? 8.399 -0.171 -25.501 1.00 98.38 233 SER A O 1
ATOM 1742 N N . TYR A 1 234 ? 7.659 1.446 -26.880 1.00 98.38 234 TYR A N 1
ATOM 1743 C CA . TYR A 1 234 ? 6.346 1.630 -26.263 1.00 98.38 234 TYR A CA 1
ATOM 1744 C C . TYR A 1 234 ? 5.296 1.974 -27.326 1.00 98.38 234 TYR A C 1
ATOM 1746 O O . TYR A 1 234 ? 5.629 2.318 -28.461 1.00 98.38 234 TYR A O 1
ATOM 1754 N N . VAL A 1 235 ? 4.016 1.862 -26.968 1.00 98.00 235 VAL A N 1
ATOM 1755 C CA . VAL A 1 235 ? 2.900 2.238 -27.847 1.00 98.00 235 VAL A CA 1
ATOM 1756 C C . VAL A 1 235 ? 2.507 3.688 -27.565 1.00 98.00 235 VAL A C 1
ATOM 1758 O O . VAL A 1 235 ? 2.024 3.985 -26.474 1.00 98.00 235 VAL A O 1
ATOM 1761 N N . ALA A 1 236 ? 2.712 4.578 -28.534 1.00 97.75 236 ALA A N 1
ATOM 1762 C CA . ALA A 1 236 ? 2.314 5.980 -28.460 1.00 97.75 236 ALA A CA 1
ATOM 1763 C C . ALA A 1 236 ? 0.793 6.164 -28.606 1.00 97.75 236 ALA A C 1
ATOM 1765 O O . ALA A 1 236 ? 0.067 5.273 -29.054 1.00 97.75 236 ALA A O 1
ATOM 1766 N N . GLY A 1 237 ? 0.304 7.358 -28.260 1.00 97.00 237 GLY A N 1
ATOM 1767 C CA . GLY A 1 237 ? -1.116 7.718 -28.352 1.00 97.00 237 GLY A CA 1
ATOM 1768 C C . GLY A 1 237 ? -1.650 7.915 -29.779 1.00 97.00 237 GLY A C 1
ATOM 1769 O O . GLY A 1 237 ? -2.848 8.140 -29.947 1.00 97.00 237 GLY A O 1
ATOM 1770 N N . ALA A 1 238 ? -0.791 7.849 -30.801 1.00 98.00 238 ALA A N 1
ATOM 1771 C CA . ALA A 1 238 ? -1.166 7.963 -32.209 1.00 98.00 238 ALA A CA 1
ATOM 1772 C C . ALA A 1 238 ? -0.265 7.098 -33.109 1.00 98.00 238 ALA A C 1
ATOM 1774 O O . ALA A 1 238 ? 0.749 6.557 -32.670 1.00 98.00 238 ALA A O 1
ATOM 1775 N N . VAL A 1 239 ? -0.667 6.959 -34.373 1.00 98.25 239 VAL A N 1
ATOM 1776 C CA . VAL A 1 239 ? 0.078 6.238 -35.414 1.00 98.25 239 VAL A CA 1
ATOM 1777 C C . VAL A 1 239 ? 0.983 7.222 -36.152 1.00 98.25 239 VAL A C 1
ATOM 1779 O O . VAL A 1 239 ? 0.521 8.294 -36.540 1.00 98.25 239 VAL A O 1
ATOM 1782 N N . SER A 1 240 ? 2.243 6.850 -36.366 1.00 98.19 240 SER A N 1
ATOM 1783 C CA . SER A 1 240 ? 3.183 7.631 -37.172 1.00 98.19 240 SER A CA 1
ATOM 1784 C C . SER A 1 240 ? 2.774 7.657 -38.647 1.00 98.19 240 SER A C 1
ATOM 1786 O O . SER A 1 240 ? 2.288 6.659 -39.185 1.00 98.19 240 SER A O 1
ATOM 1788 N N . ASN A 1 241 ? 3.007 8.782 -39.321 1.00 97.75 241 ASN A N 1
ATOM 1789 C CA . ASN A 1 241 ? 2.801 8.949 -40.762 1.00 97.75 241 ASN A CA 1
ATOM 1790 C C . ASN A 1 241 ? 4.114 8.991 -41.570 1.00 97.75 241 ASN A C 1
ATOM 1792 O O . ASN A 1 241 ? 4.072 9.185 -42.789 1.00 97.75 241 ASN A O 1
ATOM 1796 N N . ALA A 1 242 ? 5.263 8.801 -40.913 1.00 98.12 242 ALA A N 1
ATOM 1797 C CA . ALA A 1 242 ? 6.580 8.808 -41.540 1.00 98.12 242 ALA A CA 1
ATOM 1798 C C . ALA A 1 242 ? 7.573 7.875 -40.824 1.00 98.12 242 ALA A C 1
ATOM 1800 O O . ALA A 1 242 ? 7.420 7.550 -39.648 1.00 98.12 242 ALA A O 1
ATOM 1801 N N . ASP A 1 243 ? 8.604 7.444 -41.548 1.00 98.19 243 ASP A N 1
ATOM 1802 C CA . ASP A 1 243 ? 9.799 6.877 -40.924 1.00 98.19 243 ASP A CA 1
ATOM 1803 C C . ASP A 1 243 ? 10.682 8.048 -40.491 1.00 98.19 243 ASP A C 1
ATOM 1805 O O . ASP A 1 243 ? 11.098 8.845 -41.334 1.00 98.19 243 ASP A O 1
ATOM 1809 N N . ASP A 1 244 ? 10.929 8.178 -39.192 1.00 97.81 244 ASP A N 1
ATOM 1810 C CA . ASP A 1 244 ? 11.603 9.351 -38.634 1.00 97.81 244 ASP A CA 1
ATOM 1811 C C . ASP A 1 244 ? 12.449 8.984 -37.411 1.00 97.81 244 ASP A C 1
ATOM 1813 O O . ASP A 1 244 ? 12.110 8.047 -36.679 1.00 97.81 244 ASP A O 1
ATOM 1817 N N . ILE A 1 245 ? 13.541 9.721 -37.203 1.00 97.44 245 ILE A N 1
ATOM 1818 C CA . ILE A 1 245 ? 14.409 9.640 -36.023 1.00 97.44 245 ILE A CA 1
ATOM 1819 C C . ILE A 1 245 ? 14.558 11.060 -35.486 1.00 97.44 245 ILE A C 1
ATOM 1821 O O . ILE A 1 245 ? 15.377 11.835 -35.980 1.00 97.44 245 ILE A O 1
ATOM 1825 N N . ASP A 1 246 ? 13.757 11.384 -34.477 1.00 95.88 246 ASP A N 1
ATOM 1826 C CA . ASP A 1 246 ? 13.777 12.684 -33.820 1.00 95.88 246 ASP A CA 1
ATOM 1827 C C . ASP A 1 246 ? 13.363 12.570 -32.340 1.00 95.88 246 ASP A C 1
ATOM 1829 O O . ASP A 1 246 ? 13.816 11.673 -31.628 1.00 95.88 246 ASP A O 1
ATOM 1833 N N . GLY A 1 247 ? 12.547 13.492 -31.838 1.00 90.12 247 GLY A N 1
ATOM 1834 C CA . GLY A 1 247 ? 12.111 13.570 -30.449 1.00 90.12 247 GLY A CA 1
ATOM 1835 C C . GLY A 1 247 ? 12.725 14.743 -29.698 1.00 90.12 247 GLY A C 1
ATOM 1836 O O . GLY A 1 247 ? 12.314 14.992 -28.572 1.00 90.12 247 GLY A O 1
ATOM 1837 N N . GLY A 1 248 ? 13.653 15.496 -30.297 1.00 93.19 248 GLY A N 1
ATOM 1838 C CA . GLY A 1 248 ? 14.294 16.644 -29.654 1.00 93.19 248 GLY A CA 1
ATOM 1839 C C . GLY A 1 248 ? 15.504 16.279 -28.783 1.00 93.19 248 GLY A C 1
ATOM 1840 O O . GLY A 1 248 ? 16.098 15.208 -28.904 1.00 93.19 248 GLY A O 1
ATOM 1841 N N . THR A 1 249 ? 15.926 17.209 -27.920 1.00 93.06 249 THR A N 1
ATOM 1842 C CA . THR A 1 249 ? 17.198 17.110 -27.157 1.00 93.06 249 THR A CA 1
ATOM 1843 C C . THR A 1 249 ? 17.027 17.038 -25.643 1.00 93.06 249 THR A C 1
ATOM 1845 O O . THR A 1 249 ? 17.992 16.821 -24.909 1.00 93.06 249 THR A O 1
ATOM 1848 N N . THR A 1 250 ? 15.801 17.227 -25.167 1.00 93.00 250 THR A N 1
ATOM 1849 C CA . THR A 1 250 ? 15.451 17.292 -23.744 1.00 93.00 250 THR A CA 1
ATOM 1850 C C . THR A 1 250 ? 14.628 16.089 -23.300 1.00 93.00 250 THR A C 1
ATOM 1852 O O . THR A 1 250 ? 14.105 16.094 -22.185 1.00 93.00 250 THR A O 1
ATOM 1855 N N . VAL A 1 251 ? 14.526 15.052 -24.142 1.00 94.75 251 VAL A N 1
ATOM 1856 C CA . VAL A 1 251 ? 13.731 13.867 -23.821 1.00 94.75 251 VAL A CA 1
ATOM 1857 C C . VAL A 1 251 ? 14.342 13.151 -22.637 1.00 94.75 251 VAL A C 1
ATOM 1859 O O . VAL A 1 251 ? 15.525 12.795 -22.624 1.00 94.75 251 VAL A O 1
ATOM 1862 N N . THR A 1 252 ? 13.504 12.912 -21.647 1.00 95.06 252 THR A N 1
ATOM 1863 C CA . THR A 1 252 ? 13.836 12.103 -20.493 1.00 95.06 252 THR A CA 1
ATOM 1864 C C . THR A 1 252 ? 12.865 10.947 -20.386 1.00 95.06 252 THR A C 1
ATOM 1866 O O . THR A 1 252 ? 11.742 10.999 -20.894 1.00 95.06 252 THR A O 1
ATOM 1869 N N . TYR A 1 253 ? 13.294 9.906 -19.686 1.00 92.31 253 TYR A N 1
ATOM 1870 C CA . TYR A 1 253 ? 12.350 8.979 -19.094 1.00 92.31 253 TYR A CA 1
ATOM 1871 C C . TYR A 1 253 ? 12.564 8.899 -17.593 1.00 92.31 253 TYR A C 1
ATOM 1873 O O . TYR A 1 253 ? 13.686 8.992 -17.084 1.00 92.31 253 TYR A O 1
ATOM 1881 N N . THR A 1 254 ? 11.464 8.697 -16.884 1.00 89.44 254 THR A N 1
ATOM 1882 C CA . THR A 1 254 ? 11.490 8.198 -15.518 1.00 89.44 254 THR A CA 1
ATOM 1883 C C . THR A 1 254 ? 10.862 6.821 -15.525 1.00 89.44 254 THR A C 1
ATOM 1885 O O . THR A 1 254 ? 9.784 6.605 -16.081 1.00 89.44 254 THR A O 1
ATOM 1888 N N . PHE A 1 255 ? 11.554 5.861 -14.930 1.00 82.06 255 PHE A N 1
ATOM 1889 C CA . PHE A 1 255 ? 10.971 4.568 -14.637 1.00 82.06 255 PHE A CA 1
ATOM 1890 C C . PHE A 1 255 ? 10.855 4.437 -13.133 1.00 82.06 255 PHE A C 1
ATOM 1892 O O . PHE A 1 255 ? 11.588 5.048 -12.356 1.00 82.06 255 PHE A O 1
ATOM 1899 N N . SER A 1 256 ? 9.871 3.664 -12.731 1.00 67.19 256 SER A N 1
ATOM 1900 C CA . SER A 1 256 ? 9.709 3.288 -11.352 1.00 67.19 256 SER A CA 1
ATOM 1901 C C . SER A 1 256 ? 9.594 1.799 -11.326 1.00 67.19 256 SER A C 1
ATOM 1903 O O . SER A 1 256 ? 8.537 1.294 -11.720 1.00 67.19 256 SER A O 1
ATOM 1905 N N . PRO A 1 257 ? 10.626 1.093 -10.857 1.00 56.34 257 PRO A N 1
ATOM 1906 C CA . PRO A 1 257 ? 10.411 -0.289 -10.522 1.00 56.34 257 PRO A CA 1
ATOM 1907 C C . PRO A 1 257 ? 9.364 -0.271 -9.408 1.00 56.34 257 PRO A C 1
ATOM 1909 O O . PRO A 1 257 ? 9.629 0.185 -8.294 1.00 56.34 257 PRO A O 1
ATOM 1912 N N . LEU A 1 258 ? 8.131 -0.691 -9.719 1.00 50.47 258 LEU A N 1
ATOM 1913 C CA . LEU A 1 258 ? 7.262 -1.165 -8.654 1.00 50.47 258 LEU A CA 1
ATOM 1914 C C . LEU A 1 258 ? 8.095 -2.233 -7.947 1.00 50.47 258 LEU A C 1
ATOM 1916 O O . LEU A 1 258 ? 8.596 -3.125 -8.638 1.00 50.47 258 LEU A O 1
ATOM 1920 N N . PRO A 1 259 ? 8.297 -2.134 -6.624 1.00 51.28 259 PRO A N 1
ATOM 1921 C CA . PRO A 1 259 ? 9.010 -3.173 -5.910 1.00 51.28 259 PRO A CA 1
ATOM 1922 C C . PRO A 1 259 ? 8.341 -4.495 -6.271 1.00 51.28 259 PRO A C 1
ATOM 1924 O O . PRO A 1 259 ? 7.118 -4.619 -6.128 1.00 51.28 259 PRO A O 1
ATOM 1927 N N . VAL A 1 260 ? 9.107 -5.469 -6.755 1.00 51.88 260 VAL A N 1
ATOM 1928 C CA . VAL A 1 260 ? 8.624 -6.834 -6.895 1.00 51.88 260 VAL A CA 1
ATOM 1929 C C . VAL A 1 260 ? 8.415 -7.362 -5.478 1.00 51.88 260 VAL A C 1
ATOM 1931 O O . VAL A 1 260 ? 9.291 -7.917 -4.816 1.00 51.88 260 VAL A O 1
ATOM 1934 N N . SER A 1 261 ? 7.227 -7.094 -4.940 1.00 49.59 261 SER A N 1
ATOM 1935 C CA . SER A 1 261 ? 6.800 -7.658 -3.674 1.00 49.59 261 SER A CA 1
ATOM 1936 C C . SER A 1 261 ? 6.387 -9.097 -3.929 1.00 49.59 261 SER A C 1
ATOM 1938 O O . SER A 1 261 ? 5.452 -9.356 -4.689 1.00 49.59 261 SER A O 1
ATOM 1940 N N . PHE A 1 262 ? 7.056 -10.028 -3.268 1.00 56.38 262 PHE A N 1
ATOM 1941 C CA . PHE A 1 262 ? 6.628 -11.414 -3.229 1.00 56.38 262 PHE A CA 1
ATOM 1942 C C . PHE A 1 262 ? 5.855 -11.618 -1.925 1.00 56.38 262 PHE A C 1
ATOM 1944 O O . PHE A 1 262 ? 6.320 -11.175 -0.866 1.00 56.38 262 PHE A O 1
ATOM 1951 N N . PRO A 1 263 ? 4.685 -12.274 -1.943 1.00 51.97 263 PRO A N 1
ATOM 1952 C CA . PRO A 1 263 ? 4.065 -12.681 -0.694 1.00 51.97 263 PRO A CA 1
ATOM 1953 C C . PRO A 1 263 ? 5.045 -13.585 0.062 1.00 51.97 263 PRO A C 1
ATOM 1955 O O . PRO A 1 263 ? 5.633 -14.501 -0.519 1.00 51.97 263 PRO A O 1
ATOM 1958 N N . VAL A 1 264 ? 5.239 -13.333 1.358 1.00 57.12 264 VAL A N 1
ATOM 1959 C CA . VAL A 1 264 ? 5.814 -14.367 2.222 1.00 57.12 264 VAL A CA 1
ATOM 1960 C C . VAL A 1 264 ? 4.761 -15.461 2.332 1.00 57.12 264 VAL A C 1
ATOM 1962 O O . VAL A 1 264 ? 3.562 -15.177 2.349 1.00 57.12 264 VAL A O 1
ATOM 1965 N N . THR A 1 265 ? 5.180 -16.714 2.483 1.00 52.94 265 THR A N 1
ATOM 1966 C CA . THR A 1 265 ? 4.317 -17.823 2.925 1.00 52.94 265 THR A CA 1
ATOM 1967 C C . THR A 1 265 ? 3.856 -17.632 4.386 1.00 52.94 265 THR A C 1
ATOM 1969 O O . THR A 1 265 ? 3.994 -18.523 5.210 1.00 52.94 265 THR A O 1
ATOM 1972 N N . ALA A 1 266 ? 3.362 -16.447 4.742 1.00 57.19 266 ALA A N 1
ATOM 1973 C CA . ALA A 1 266 ? 2.789 -16.078 6.033 1.00 57.19 266 ALA A CA 1
ATOM 1974 C C . ALA A 1 266 ? 1.482 -15.308 5.786 1.00 57.19 266 ALA A C 1
ATOM 1976 O O . ALA A 1 266 ? 1.269 -14.212 6.301 1.00 57.19 266 ALA A O 1
ATOM 1977 N N . ASN A 1 267 ? 0.640 -15.886 4.927 1.00 60.91 267 ASN A N 1
ATOM 1978 C CA . ASN A 1 267 ? -0.757 -15.516 4.768 1.00 60.91 267 ASN A CA 1
ATOM 1979 C C . ASN A 1 267 ? -1.568 -16.541 5.548 1.00 60.91 267 ASN A C 1
ATOM 1981 O O . ASN A 1 267 ? -1.743 -17.666 5.079 1.00 60.91 267 ASN A O 1
ATOM 1985 N N . LEU A 1 268 ? -2.030 -16.174 6.740 1.00 64.81 268 LEU A N 1
ATOM 1986 C CA . LEU A 1 268 ? -2.952 -17.017 7.486 1.00 64.81 268 LEU A CA 1
ATOM 1987 C C . LEU A 1 268 ? -4.299 -16.340 7.615 1.00 64.81 268 LEU A C 1
ATOM 1989 O O . LEU A 1 268 ? -4.417 -15.213 8.096 1.00 64.81 268 LEU A O 1
ATOM 1993 N N . THR A 1 269 ? -5.313 -17.083 7.197 1.00 64.88 269 THR A N 1
ATOM 1994 C CA . THR A 1 269 ? -6.712 -16.768 7.434 1.00 64.88 269 THR A CA 1
ATOM 1995 C C . THR A 1 269 ? -7.156 -17.502 8.693 1.00 64.88 269 THR A C 1
ATOM 1997 O O . THR A 1 269 ? -6.900 -18.698 8.821 1.00 64.88 269 THR A O 1
ATOM 2000 N N . ASN A 1 270 ? -7.818 -16.802 9.611 1.00 64.56 270 ASN A N 1
ATOM 2001 C CA . ASN A 1 270 ? -8.290 -17.317 10.893 1.00 64.56 270 ASN A CA 1
ATOM 2002 C C . ASN A 1 270 ? -7.174 -17.972 11.716 1.00 64.56 270 ASN A C 1
ATOM 2004 O O . ASN A 1 270 ? -7.343 -19.069 12.248 1.00 64.56 270 ASN A O 1
ATOM 2008 N N . ALA A 1 271 ? -6.013 -17.322 11.809 1.00 73.94 271 ALA A N 1
ATOM 2009 C CA . ALA A 1 271 ? -4.972 -17.785 12.708 1.00 73.94 271 ALA A CA 1
ATOM 2010 C C . ALA A 1 271 ? -5.503 -17.737 14.147 1.00 73.94 271 ALA A C 1
ATOM 2012 O O . ALA A 1 271 ? -5.982 -16.699 14.604 1.00 73.94 271 ALA A O 1
ATOM 2013 N N . THR A 1 272 ? -5.397 -18.866 14.846 1.00 75.69 272 THR A N 1
ATOM 2014 C CA . THR A 1 272 ? -5.757 -19.012 16.267 1.00 75.69 272 THR A CA 1
ATOM 2015 C C . THR A 1 272 ? -4.594 -19.539 17.107 1.00 75.69 272 THR A C 1
ATOM 2017 O O . THR A 1 272 ? -4.754 -19.822 18.291 1.00 75.69 272 THR A O 1
ATOM 2020 N N . THR A 1 273 ? -3.426 -19.741 16.493 1.00 79.06 273 THR A N 1
ATOM 2021 C CA . THR A 1 273 ? -2.241 -20.313 17.136 1.00 79.06 273 THR A CA 1
ATOM 2022 C C . THR A 1 273 ? -0.988 -19.554 16.738 1.00 79.06 273 THR A C 1
ATOM 2024 O O . THR A 1 273 ? -0.917 -18.944 15.669 1.00 79.06 273 THR A O 1
ATOM 2027 N N . ASN A 1 274 ? 0.034 -19.655 17.585 1.00 85.50 274 ASN A N 1
ATOM 2028 C CA . ASN A 1 274 ? 1.357 -19.122 17.297 1.00 85.50 274 ASN A CA 1
ATOM 2029 C C . ASN A 1 274 ? 1.972 -19.823 16.082 1.00 85.50 274 ASN A C 1
ATOM 2031 O O . ASN A 1 274 ? 1.733 -21.010 15.852 1.00 85.50 274 ASN A O 1
ATOM 2035 N N . GLN A 1 275 ? 2.773 -19.087 15.316 1.00 83.88 275 GLN A N 1
ATOM 2036 C CA . GLN A 1 275 ? 3.402 -19.580 14.091 1.00 83.88 275 GLN A CA 1
ATOM 2037 C C . GLN A 1 275 ? 4.846 -19.119 14.022 1.00 83.88 275 GLN A C 1
ATOM 2039 O O . GLN A 1 275 ? 5.206 -18.069 14.560 1.00 83.88 275 GLN A O 1
ATOM 2044 N N . ILE A 1 276 ? 5.666 -19.916 13.346 1.00 84.44 276 ILE A N 1
ATOM 2045 C CA . ILE A 1 276 ? 7.060 -19.595 13.071 1.00 84.44 276 ILE A CA 1
ATOM 2046 C C . ILE A 1 276 ? 7.291 -19.786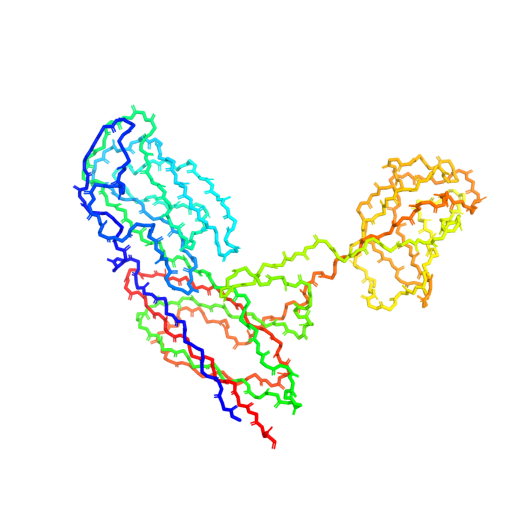 11.577 1.00 84.44 276 ILE A C 1
ATOM 2048 O O . ILE A 1 276 ? 7.048 -20.865 11.043 1.00 84.44 276 ILE A O 1
ATOM 2052 N N . TYR A 1 277 ? 7.798 -18.745 10.928 1.00 82.25 277 TYR A N 1
ATOM 2053 C CA . TYR A 1 277 ? 8.198 -18.766 9.528 1.00 82.25 277 TYR A CA 1
ATOM 2054 C C . TYR A 1 277 ? 9.692 -18.511 9.434 1.00 82.25 277 TYR A C 1
ATOM 2056 O O . TYR A 1 277 ? 10.222 -17.614 10.091 1.00 82.25 277 TYR A O 1
ATOM 2064 N N . THR A 1 278 ? 10.369 -19.272 8.586 1.00 80.19 278 THR A N 1
ATOM 2065 C CA . THR A 1 278 ? 11.763 -19.022 8.224 1.00 80.19 278 THR A CA 1
ATOM 2066 C C . THR A 1 278 ? 11.803 -18.648 6.756 1.00 80.19 278 THR A C 1
ATOM 2068 O O . THR A 1 278 ? 11.282 -19.378 5.914 1.00 80.19 278 THR A O 1
ATOM 2071 N N . LEU A 1 279 ? 12.395 -17.497 6.451 1.00 78.44 279 LEU A N 1
ATOM 2072 C CA . LEU A 1 279 ? 12.525 -17.025 5.078 1.00 78.44 279 LEU A CA 1
ATOM 2073 C C . LEU A 1 279 ? 13.740 -17.702 4.441 1.00 78.44 279 LEU A C 1
ATOM 2075 O O . LEU A 1 279 ? 14.844 -17.642 4.973 1.00 78.44 279 LEU A O 1
ATOM 2079 N N . THR A 1 280 ? 13.527 -18.380 3.315 1.00 66.56 280 THR A N 1
ATOM 2080 C CA . THR A 1 280 ? 14.559 -19.180 2.628 1.00 66.56 280 THR A CA 1
ATOM 2081 C C . THR A 1 280 ? 15.326 -18.404 1.556 1.00 66.56 280 THR A C 1
ATOM 2083 O O . THR A 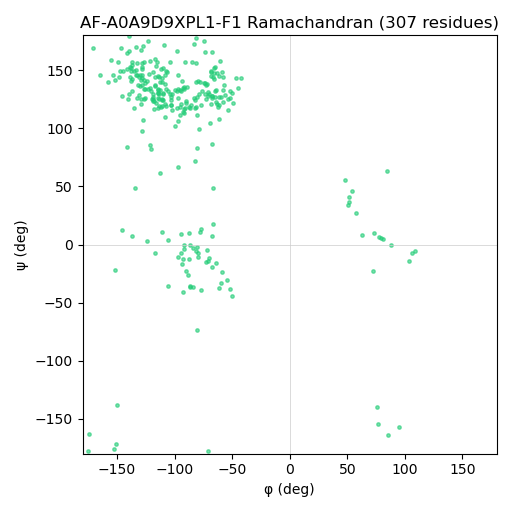1 280 ? 16.245 -18.946 0.951 1.00 66.56 280 THR A O 1
ATOM 2086 N N . SER A 1 281 ? 14.944 -17.153 1.300 1.00 66.81 281 SER A N 1
ATOM 2087 C CA . SER A 1 281 ? 15.569 -16.247 0.331 1.00 66.81 281 SER A CA 1
ATOM 2088 C C . SER A 1 281 ? 16.165 -15.049 1.070 1.00 66.81 281 SER A C 1
ATOM 2090 O O . SER A 1 281 ? 15.643 -14.698 2.132 1.00 66.81 281 SER A O 1
ATOM 2092 N N . PRO A 1 282 ? 17.210 -14.382 0.541 1.00 71.56 282 PRO A N 1
ATOM 2093 C CA . PRO A 1 282 ? 17.560 -13.044 1.003 1.00 71.56 282 PRO A CA 1
ATOM 2094 C C . PRO A 1 282 ? 16.316 -12.154 0.959 1.00 71.56 282 PRO A C 1
ATOM 2096 O O . PRO A 1 282 ? 15.589 -12.150 -0.032 1.00 71.56 282 PRO A O 1
ATOM 2099 N N . VAL A 1 283 ? 16.067 -11.437 2.051 1.00 78.12 283 VAL A N 1
ATOM 2100 C CA . VAL A 1 283 ? 14.956 -10.492 2.183 1.00 78.12 283 VAL A CA 1
ATOM 2101 C C . VAL A 1 283 ? 15.525 -9.162 2.622 1.00 78.12 283 VAL A C 1
ATOM 2103 O O . VAL A 1 283 ? 16.218 -9.068 3.637 1.00 78.12 283 VAL A O 1
ATOM 2106 N N . THR A 1 284 ? 15.215 -8.131 1.849 1.00 78.06 284 THR A N 1
ATOM 2107 C CA . THR A 1 284 ? 15.665 -6.769 2.122 1.00 78.06 284 THR A CA 1
ATOM 2108 C C . THR A 1 284 ? 14.698 -6.067 3.068 1.00 78.06 284 THR A C 1
ATOM 2110 O O . THR A 1 284 ? 15.126 -5.311 3.947 1.00 78.06 284 THR A O 1
ATOM 2113 N N . ALA A 1 285 ? 13.398 -6.344 2.936 1.00 80.94 285 ALA A N 1
ATOM 2114 C CA . ALA A 1 285 ? 12.376 -5.760 3.792 1.00 80.94 285 ALA A CA 1
ATOM 2115 C C . ALA A 1 285 ? 11.105 -6.605 3.901 1.00 80.94 285 ALA A C 1
ATOM 2117 O O . ALA A 1 285 ? 10.807 -7.409 3.017 1.00 80.94 285 ALA A O 1
ATOM 2118 N N . LEU A 1 286 ? 10.340 -6.372 4.971 1.00 85.31 286 LEU A N 1
ATOM 2119 C CA . LEU A 1 286 ? 9.009 -6.950 5.184 1.00 85.31 286 LEU A CA 1
ATOM 2120 C C . LEU A 1 286 ? 7.972 -5.864 5.458 1.00 85.31 286 LEU A C 1
ATOM 2122 O O . LEU A 1 286 ? 8.246 -4.961 6.236 1.00 85.31 286 LEU A O 1
ATOM 2126 N N . GLN A 1 287 ? 6.779 -5.987 4.891 1.00 84.94 287 GLN A N 1
ATOM 2127 C CA . GLN A 1 287 ? 5.597 -5.199 5.256 1.00 84.94 287 GLN A CA 1
ATOM 2128 C C . GLN A 1 287 ? 4.433 -6.139 5.558 1.00 84.94 287 GLN A C 1
ATOM 2130 O O . GLN A 1 287 ? 4.510 -7.333 5.263 1.00 84.94 287 GLN A O 1
ATOM 2135 N N . GLY A 1 288 ? 3.324 -5.626 6.078 1.00 84.81 288 GLY A N 1
ATOM 2136 C CA . GLY A 1 288 ? 2.166 -6.485 6.262 1.00 84.81 288 GLY A CA 1
ATOM 2137 C C . GLY A 1 288 ? 0.886 -5.778 6.646 1.00 84.81 288 GLY A C 1
ATOM 2138 O O . GLY A 1 288 ? 0.854 -4.593 6.981 1.00 84.81 288 GLY A O 1
ATOM 2139 N N . VAL A 1 289 ? -0.174 -6.572 6.578 1.00 86.69 289 VAL A N 1
ATOM 2140 C CA . VAL A 1 289 ? -1.542 -6.208 6.927 1.00 86.69 289 VAL A CA 1
ATOM 2141 C C . VAL A 1 289 ? -2.032 -7.199 7.966 1.00 86.69 289 VAL A C 1
ATOM 2143 O O . VAL A 1 289 ? -1.753 -8.397 7.887 1.00 86.69 289 VAL A O 1
ATOM 2146 N N . VAL A 1 290 ? -2.763 -6.688 8.939 1.00 86.44 290 VAL A N 1
ATOM 2147 C CA . VAL A 1 290 ? -3.411 -7.444 9.997 1.00 86.44 290 VAL A CA 1
ATOM 2148 C C . VAL A 1 290 ? -4.881 -7.053 9.993 1.00 86.44 290 VAL A C 1
ATOM 2150 O O . VAL A 1 290 ? -5.211 -5.873 9.907 1.00 86.44 290 VAL A O 1
ATOM 2153 N N . ASN A 1 291 ? -5.765 -8.035 10.063 1.00 84.88 291 ASN A N 1
ATOM 2154 C CA . ASN A 1 291 ? -7.201 -7.846 10.139 1.00 84.88 291 ASN A CA 1
ATOM 2155 C C . ASN A 1 291 ? -7.765 -8.785 11.212 1.00 84.88 291 ASN A C 1
ATOM 2157 O O . ASN A 1 291 ? -7.655 -10.003 11.098 1.00 84.88 291 ASN A O 1
ATOM 2161 N N . SER A 1 292 ? -8.353 -8.231 12.263 1.00 80.38 292 SER A N 1
ATOM 2162 C CA . SER A 1 292 ? -9.065 -9.018 13.264 1.00 80.38 292 SER A CA 1
ATOM 2163 C C . SER A 1 292 ? -10.464 -9.344 12.766 1.00 80.38 292 SER A C 1
ATOM 2165 O O . SER A 1 292 ? -11.273 -8.455 12.549 1.00 80.38 292 SER A O 1
ATOM 2167 N N . SER A 1 293 ? -10.785 -10.628 12.611 1.00 67.25 293 SER A N 1
ATOM 2168 C CA . SER A 1 293 ? -12.142 -11.044 12.228 1.00 67.25 293 SER A CA 1
ATOM 2169 C C . SER A 1 293 ? -13.118 -11.058 13.412 1.00 67.25 293 SER A C 1
ATOM 2171 O O . SER A 1 293 ? -14.285 -11.398 13.239 1.00 67.25 293 SER A O 1
ATOM 2173 N N . SER A 1 294 ? -12.643 -10.751 14.623 1.00 61.12 294 SER A N 1
ATOM 2174 C CA . SER A 1 294 ? -13.446 -10.695 15.847 1.00 61.12 294 SER A CA 1
ATOM 2175 C C . SER A 1 294 ? -12.906 -9.652 16.826 1.00 61.12 294 SER A C 1
ATOM 2177 O O . SER A 1 294 ? -11.688 -9.543 16.994 1.00 61.12 294 SER A O 1
ATOM 2179 N N . ALA A 1 295 ? -13.802 -8.971 17.541 1.00 65.25 295 ALA A N 1
ATOM 2180 C CA . ALA A 1 295 ? -13.473 -8.195 18.734 1.00 65.25 295 ALA A CA 1
ATOM 2181 C C . ALA A 1 295 ? -12.615 -9.044 19.695 1.00 65.25 295 ALA A C 1
ATOM 2183 O O . ALA A 1 295 ? -13.001 -10.154 20.067 1.00 65.25 295 ALA A O 1
ATOM 2184 N N . GLY A 1 296 ? -11.411 -8.574 20.033 1.00 75.00 296 GLY A N 1
ATOM 2185 C CA . GLY A 1 296 ? -10.490 -9.278 20.941 1.00 75.00 296 GLY A CA 1
ATOM 2186 C C . GLY A 1 296 ? -9.277 -9.961 20.295 1.00 75.00 296 GLY A C 1
ATOM 2187 O O . GLY A 1 296 ? -8.394 -10.414 21.024 1.00 75.00 296 GLY A O 1
ATOM 2188 N N . GLY A 1 297 ? -9.189 -10.026 18.963 1.00 84.38 297 GLY A N 1
ATOM 2189 C CA . GLY A 1 297 ? -8.006 -10.566 18.288 1.00 84.38 297 GLY A CA 1
ATOM 2190 C C . GLY A 1 297 ? -6.761 -9.703 18.526 1.00 84.38 297 GLY A C 1
ATOM 2191 O O . GLY A 1 297 ? -6.802 -8.481 18.379 1.00 84.38 297 GLY A O 1
ATOM 2192 N N . SER A 1 298 ? -5.638 -10.325 18.888 1.00 87.69 298 SER A N 1
ATOM 2193 C CA . SER A 1 298 ? -4.344 -9.647 18.999 1.00 87.69 298 SER A CA 1
ATOM 2194 C C . SER A 1 298 ? -3.235 -10.450 18.335 1.00 87.69 298 SER A C 1
ATOM 2196 O O . SER A 1 298 ? -3.287 -11.681 18.264 1.00 87.69 298 SER A O 1
ATOM 2198 N N . LEU A 1 299 ? -2.229 -9.737 17.837 1.00 89.06 299 LEU A N 1
ATOM 2199 C CA . LEU A 1 299 ? -1.082 -10.323 17.164 1.00 89.06 299 LEU A CA 1
ATOM 2200 C C . LEU A 1 299 ? 0.186 -9.590 17.567 1.00 89.06 299 LEU A C 1
ATOM 2202 O O . LEU A 1 299 ? 0.311 -8.385 17.365 1.00 89.06 299 LEU A O 1
ATOM 2206 N N . LYS A 1 300 ? 1.169 -10.330 18.063 1.00 90.88 300 LYS A N 1
ATOM 2207 C CA . LYS A 1 300 ? 2.533 -9.832 18.221 1.00 90.88 300 LYS A CA 1
ATOM 2208 C C . LYS A 1 300 ? 3.437 -10.536 17.224 1.00 90.88 300 LYS A C 1
ATOM 2210 O O . LYS A 1 300 ? 3.513 -11.760 17.213 1.00 90.88 300 LYS A O 1
ATOM 2215 N N . ILE A 1 301 ? 4.138 -9.770 16.397 1.00 89.31 301 ILE A N 1
ATOM 2216 C CA . ILE A 1 301 ? 5.070 -10.294 15.398 1.00 89.31 301 ILE A CA 1
ATOM 2217 C C . ILE A 1 301 ? 6.482 -9.935 15.824 1.00 89.31 301 ILE A C 1
ATOM 2219 O O . ILE A 1 301 ? 6.796 -8.767 16.036 1.00 89.31 301 ILE A O 1
ATOM 2223 N N . ASN A 1 302 ? 7.337 -10.941 15.928 1.00 89.94 302 ASN A N 1
ATOM 2224 C CA . ASN A 1 302 ? 8.750 -10.781 16.211 1.00 89.94 302 ASN A CA 1
ATOM 2225 C C . ASN A 1 302 ? 9.547 -11.178 14.972 1.00 89.94 302 ASN A C 1
ATOM 2227 O O . ASN A 1 302 ? 9.504 -12.332 14.551 1.00 89.94 302 ASN A O 1
ATOM 2231 N N . PHE A 1 303 ? 10.290 -10.233 14.411 1.00 88.50 303 PHE A N 1
ATOM 2232 C CA . PHE A 1 303 ? 11.256 -10.481 13.352 1.00 88.50 303 PHE A CA 1
ATOM 2233 C C . PHE A 1 303 ? 12.635 -10.595 13.980 1.00 88.50 303 PHE A C 1
ATOM 2235 O O . PHE A 1 303 ? 13.138 -9.642 14.580 1.00 88.50 303 PHE A O 1
ATOM 2242 N N . LEU A 1 304 ? 13.245 -11.763 13.841 1.00 89.12 304 LEU A N 1
ATOM 2243 C CA . LEU A 1 304 ? 14.600 -12.026 14.282 1.00 89.12 304 LEU A CA 1
ATOM 2244 C C . LEU A 1 304 ? 15.491 -12.153 13.055 1.00 89.12 304 LEU A C 1
ATOM 2246 O O . LEU A 1 304 ? 15.413 -13.138 12.325 1.00 89.12 304 LEU A O 1
ATOM 2250 N N . GLN A 1 305 ? 16.357 -11.166 12.854 1.00 86.94 305 GLN A N 1
ATOM 2251 C CA . GLN A 1 305 ? 17.401 -11.244 11.847 1.00 86.94 305 GLN A CA 1
ATOM 2252 C C . GLN A 1 305 ? 18.673 -11.804 12.481 1.00 86.94 305 GLN A C 1
ATOM 2254 O O . GLN A 1 305 ? 19.250 -11.175 13.371 1.00 86.94 305 GLN A O 1
ATOM 2259 N N . GLN A 1 306 ? 19.116 -12.966 12.010 1.00 82.56 306 GLN A N 1
ATOM 2260 C CA . GLN A 1 306 ? 20.372 -13.600 12.393 1.00 82.56 306 GLN A CA 1
ATOM 2261 C C . GLN A 1 306 ? 21.373 -13.515 11.243 1.00 82.56 306 GLN A C 1
ATOM 2263 O O . GLN A 1 306 ? 21.012 -13.575 10.070 1.00 82.56 306 GLN A O 1
ATOM 2268 N N . GLY A 1 307 ? 22.646 -13.383 11.592 1.00 67.00 307 GLY A N 1
ATOM 2269 C CA . GLY A 1 307 ? 23.728 -13.335 10.627 1.00 67.00 307 GLY A CA 1
ATOM 2270 C C . GLY A 1 307 ? 25.045 -13.720 11.282 1.00 67.00 307 GLY A C 1
ATOM 2271 O O . GLY A 1 307 ? 25.302 -13.342 12.435 1.00 67.00 307 GLY A O 1
ATOM 2272 N N . VAL A 1 308 ? 25.851 -14.488 10.550 1.00 55.72 308 VAL A N 1
ATOM 2273 C CA . VAL A 1 308 ? 27.239 -14.788 10.915 1.00 55.72 308 VAL A CA 1
ATOM 2274 C C . VAL A 1 308 ? 28.032 -13.495 10.713 1.00 55.72 308 VAL A C 1
ATOM 2276 O O . VAL A 1 308 ? 27.810 -12.800 9.720 1.00 55.72 308 VAL A O 1
ATOM 2279 N N . ILE A 1 309 ? 28.837 -13.103 11.704 1.00 55.78 309 ILE A N 1
ATOM 2280 C CA . ILE A 1 309 ? 29.800 -12.000 11.546 1.00 55.78 309 ILE A CA 1
ATOM 2281 C C . ILE A 1 309 ? 31.015 -12.564 10.823 1.00 55.78 309 ILE A C 1
ATOM 2283 O O . ILE A 1 309 ? 31.449 -13.658 11.249 1.00 55.78 309 ILE A O 1
#

Mean predicted aligned error: 12.5 Å

pLDDT: mean 82.27, std 14.45, range [36.22, 98.56]

Sequence (309 aa):
MARLISLSFLPSDTQLLASEVSGSSDIPVILANSASYPFVFPNMARSITMSSPDNNDSNFLISGTDQFGNFINEIMQGPNNNTVTSVNQYNTIVSIYSLITDYTNLSIGSGDTGTFQWIKFNTFNINPNITIASEVVGTINYSINQTIDSLGDYVTTGPFFRYVQPSAPILLGHSPLQTTNGSSVVTVLVPSTAGLATGDIVMIEGAEETGGIAPNALNIRAAITVLSDVTFSYVAGAVSNADDIDGGTTVTYTFSPLPVSFPVTANLTNATTNQIYTLTSPVTALQGVVNSSSAGGSLKINFLQQGVI

Foldseek 3Di:
DKDKDKDKDFFFVVFWLDFFFKDWAPDWRNVPDDPDPFDFDPQKWFKKKKAALAQQQFWKKWWAAALARDTDIDTWGHYHNGMDIDPGTHRTTHTIGTHHTIDGRMIMTTAQKIKGAWDFDDPVFPDKKKKKKKAKAFWKWKWKKFFPDDCPQWDDDDNHTDRHDDDDWFFQFFLQWWAAAQAQKIKGFHPFCVPPAQQFWKAKPQFPQWLNQHRVQVRGTFGWHDDDGGMIMTGTNDHGRHGTRGRGGRITMITDPPGPIDTDPPGDGGDNGMDMDIDPDDTRIMIMMMGGPDRGMMMMMMMMIDHDD

Nearest PDB structures (foldseek):
  8sml-assembly1_A  TM=2.489E-01  e=1.803E+00  Homo sapiens
  1qxp-assembly1_A  TM=1.243E-01  e=4.206E-01  Rattus norvegicus
  4n2e-assembly1_A  TM=1.011E-01  e=3.264E+00  Homo sapiens
  4n2c-assembly1_A-2  TM=1.059E-01  e=6.233E+00  Homo sapiens

Radius of gyration: 25.24 Å; Cα contacts (8 Å, |Δi|>4): 866; chains: 1; bounding box: 58×43×70 Å